Protein AF-A0A444GLZ5-F1 (afdb_monomer_lite)

Radius of gyration: 19.93 Å; chains: 1; bounding box: 68×39×49 Å

Foldseek 3Di:
DVVVVVVVVVVVPPPPPDLVVLLVVCVVCVVVLLLVLVQLLLLLVVLVVLVVPPDPVCQVVVLQCVLVCCVVPVQVPRPRPVDRPCVLLPPDVVVDDNSHSVSSLVSSQVSSLVVQLVSCVRRNQCALVSSVVPDPPCSSNVSCSPSQADALPCLVVCLVSLVVSVVSVVDPPLRNVLVVLVSPDHGGQDPVNQVVSCVSVVHRPPPPPDD

Sequence (211 aa):
MKRLLFFMFLLLSIPAFSQPEKDALLAKDSESVLERLKFMHYLDEVGMEYWKMENNEIRETSDETFPYYFSSKIIKNNPASSIDIKEYLGFNFKEFVPITWKDFLYAAYNKNMLSLIELTDKYGYLSADRLKKYTADDKIMDGNVIFAVRTNKYDKQLKKMLKHECKLGNISLKEYESFNFFLQRKNALTKQDIAELEKNTGKKAIFVHKQ

Secondary structure (DSSP, 8-state):
-HHHHHHHHHHHT-----HHHHHHHHHHHHHHHHHHHHHHHHHHHHHHHHHH---HHHHHHHHHHHHHHIIIIIITT-S-TTS-HHHHHT--TTT----SHHHHHHHHHHHHHHHHHHHHHHH----HHHHTTT---HHHHT-----SS--GGGHHHHHHHHHHHHHHTSS-HHHHHHHHHHHH--SSPPHHHHHHHHHHHS---------

Structure (mmCIF, N/CA/C/O backbone):
data_AF-A0A444GLZ5-F1
#
_entry.id   AF-A0A444GLZ5-F1
#
loop_
_atom_site.group_PDB
_atom_site.id
_atom_site.type_symbol
_atom_site.label_atom_id
_atom_site.label_alt_id
_atom_site.label_comp_id
_atom_site.label_asym_id
_atom_site.label_entity_id
_atom_site.label_seq_id
_atom_site.pdbx_PDB_ins_code
_atom_site.Cartn_x
_atom_site.Cartn_y
_atom_site.Cartn_z
_atom_site.occupancy
_atom_site.B_iso_or_equiv
_atom_site.auth_seq_id
_atom_site.auth_comp_id
_atom_site.auth_asym_id
_atom_site.auth_atom_id
_atom_site.pdbx_PDB_model_num
ATOM 1 N N . MET A 1 1 ? -45.718 -5.320 24.623 1.00 56.59 1 MET A N 1
ATOM 2 C CA . MET A 1 1 ? -44.434 -5.864 25.134 1.00 56.59 1 MET A CA 1
ATOM 3 C C . MET A 1 1 ? -43.786 -6.899 24.212 1.00 56.59 1 MET A C 1
ATOM 5 O O . MET A 1 1 ? -42.629 -6.706 23.873 1.00 56.59 1 MET A O 1
ATOM 9 N N . LYS A 1 2 ? -44.496 -7.931 23.718 1.00 59.19 2 LYS A N 1
ATOM 10 C CA . LYS A 1 2 ? -43.914 -8.968 22.826 1.00 59.19 2 LYS A CA 1
ATOM 11 C C . LYS A 1 2 ? -43.241 -8.426 21.547 1.00 59.19 2 LYS A C 1
ATOM 13 O O . LYS A 1 2 ? -42.186 -8.910 21.163 1.00 59.19 2 LYS A O 1
ATOM 18 N N . ARG A 1 3 ? -43.802 -7.377 20.928 1.00 68.56 3 ARG A N 1
ATOM 19 C CA . ARG A 1 3 ? -43.212 -6.724 19.739 1.00 68.56 3 ARG A CA 1
ATOM 20 C C . ARG A 1 3 ? -41.931 -5.931 20.044 1.00 68.56 3 ARG A C 1
ATOM 22 O O . ARG A 1 3 ? -41.079 -5.827 19.177 1.00 68.56 3 ARG A O 1
ATOM 29 N N . LEU A 1 4 ? -41.777 -5.420 21.269 1.00 76.75 4 LEU A N 1
ATOM 30 C CA . LEU A 1 4 ? -40.589 -4.665 21.688 1.00 76.75 4 LEU A CA 1
ATOM 31 C C . LEU A 1 4 ? -39.389 -5.604 21.904 1.00 76.75 4 LEU A C 1
ATOM 33 O O . LEU A 1 4 ? -38.290 -5.322 21.447 1.00 76.75 4 LEU A O 1
ATOM 37 N N . LEU A 1 5 ? -39.639 -6.764 22.523 1.00 75.94 5 LEU A N 1
ATOM 38 C CA . LEU A 1 5 ? -38.661 -7.847 22.688 1.00 75.94 5 LEU A CA 1
ATOM 39 C C . LEU A 1 5 ? -38.151 -8.374 21.342 1.00 75.94 5 LEU A C 1
ATOM 41 O O . LEU A 1 5 ? -36.964 -8.643 21.204 1.00 75.94 5 LEU A O 1
ATOM 45 N N . PHE A 1 6 ? -39.028 -8.463 20.341 1.00 77.31 6 PHE A N 1
ATOM 46 C CA . PHE A 1 6 ? -38.653 -8.881 18.991 1.00 77.31 6 PHE A CA 1
ATOM 47 C C . PHE A 1 6 ? -37.706 -7.878 18.308 1.00 77.31 6 PHE A C 1
ATOM 49 O O . PHE A 1 6 ? -36.706 -8.288 17.728 1.00 77.31 6 PHE A O 1
ATOM 56 N N . PHE A 1 7 ? -37.957 -6.568 18.445 1.00 74.19 7 PHE A N 1
ATOM 57 C CA . PHE A 1 7 ? -37.031 -5.528 17.971 1.00 74.19 7 PHE A CA 1
ATOM 58 C C . PHE A 1 7 ? -35.689 -5.549 18.719 1.00 74.19 7 PHE A C 1
ATOM 60 O O . PHE A 1 7 ? -34.646 -5.340 18.105 1.00 74.19 7 PHE A O 1
ATOM 67 N N . MET A 1 8 ? -35.699 -5.849 20.021 1.00 71.31 8 MET A N 1
ATOM 68 C CA . MET A 1 8 ? -34.482 -5.960 20.831 1.00 71.31 8 MET A CA 1
ATOM 69 C C . MET A 1 8 ? -33.625 -7.173 20.427 1.00 71.31 8 MET A C 1
ATOM 71 O O . MET A 1 8 ? -32.410 -7.051 20.321 1.00 71.31 8 MET A O 1
ATOM 75 N N . PHE A 1 9 ? -34.250 -8.317 20.126 1.00 72.88 9 PHE A N 1
ATOM 76 C CA . PHE A 1 9 ? -33.558 -9.503 19.603 1.00 72.88 9 PHE A CA 1
ATOM 77 C C . PHE A 1 9 ? -33.001 -9.287 18.188 1.00 72.88 9 PHE A C 1
ATOM 79 O O . PHE A 1 9 ? -31.895 -9.733 17.900 1.00 72.88 9 PHE A O 1
ATOM 86 N N . LEU A 1 10 ? -33.717 -8.548 17.333 1.00 67.06 10 LEU A N 1
ATOM 87 C CA . LEU A 1 10 ? -33.245 -8.173 15.993 1.00 67.06 10 LEU A CA 1
ATOM 88 C C . LEU A 1 10 ? -32.015 -7.253 16.032 1.00 67.06 10 LEU A C 1
ATOM 90 O O . LEU A 1 10 ? -31.104 -7.416 15.220 1.00 67.06 10 LEU A O 1
ATOM 94 N N . LEU A 1 11 ? -31.956 -6.330 16.997 1.00 62.56 11 LEU A N 1
ATOM 95 C CA . LEU A 1 11 ? -30.800 -5.449 17.208 1.00 62.56 11 LEU A CA 1
ATOM 96 C C . LEU A 1 11 ? -29.558 -6.200 17.719 1.00 62.56 11 LEU A C 1
ATOM 98 O O . LEU A 1 11 ? -28.444 -5.788 17.412 1.00 62.56 11 LEU A O 1
ATOM 102 N N . LEU A 1 12 ? -29.736 -7.311 18.445 1.00 59.06 12 LEU A N 1
ATOM 103 C CA . LEU A 1 12 ? -28.641 -8.165 18.932 1.00 59.06 12 LEU A CA 1
ATOM 104 C C . LEU A 1 12 ? -28.092 -9.126 17.864 1.00 59.06 12 LEU A C 1
ATOM 106 O O . LEU A 1 12 ? -26.996 -9.652 18.023 1.00 59.06 12 LEU A O 1
ATOM 110 N N . SER A 1 13 ? -28.839 -9.358 16.781 1.00 54.00 13 SER A N 1
ATOM 111 C CA . SER A 1 13 ? -28.468 -10.291 15.707 1.00 54.00 13 SER A CA 1
ATOM 112 C C . SER A 1 13 ? -27.748 -9.653 14.517 1.00 54.00 13 SER A C 1
ATOM 114 O O . SER A 1 13 ? -27.529 -10.325 13.512 1.00 54.00 13 SER A O 1
ATOM 116 N N . ILE A 1 14 ? -27.387 -8.368 14.586 1.00 60.41 14 ILE A N 1
ATOM 117 C CA . ILE A 1 14 ? -26.563 -7.760 13.538 1.00 60.41 14 ILE A CA 1
ATOM 118 C C . ILE A 1 14 ? -25.150 -8.334 13.700 1.00 60.41 14 ILE A C 1
ATOM 120 O O . ILE A 1 14 ? -24.541 -8.092 14.743 1.00 60.41 14 ILE A O 1
ATOM 124 N N . PRO A 1 15 ? -24.596 -9.056 12.705 1.00 52.16 15 PRO A N 1
ATOM 125 C CA . PRO A 1 15 ? -23.204 -9.469 12.728 1.00 52.16 15 PRO A CA 1
ATOM 126 C C . PRO A 1 15 ? -22.351 -8.229 12.449 1.00 52.16 15 PRO A C 1
ATOM 128 O O . PRO A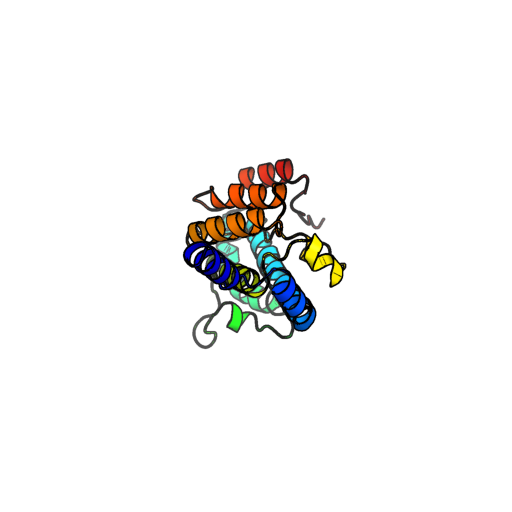 1 15 ? -21.835 -8.017 11.353 1.00 52.16 15 PRO A O 1
ATOM 131 N N . ALA A 1 16 ? -22.251 -7.351 13.440 1.00 53.91 16 ALA A N 1
ATOM 132 C CA . ALA A 1 16 ? -21.129 -6.454 13.537 1.00 53.91 16 ALA A CA 1
ATOM 133 C C . ALA A 1 16 ? -19.959 -7.354 13.919 1.00 53.91 16 ALA A C 1
ATOM 135 O O . ALA A 1 16 ? -19.823 -7.702 15.088 1.00 53.91 16 ALA A O 1
ATOM 136 N N . PHE A 1 17 ? -19.139 -7.751 12.940 1.00 57.41 17 PHE A N 1
ATOM 137 C CA . PHE A 1 17 ? -17.745 -8.060 13.246 1.00 57.41 17 PHE A CA 1
ATOM 138 C C . PHE A 1 17 ? -17.210 -6.815 13.929 1.00 57.41 17 PHE A C 1
ATOM 140 O O . PHE A 1 17 ? -16.948 -5.791 13.290 1.00 57.41 17 PHE A O 1
ATOM 147 N N . SER A 1 18 ? -17.232 -6.857 15.253 1.00 77.38 18 SER A N 1
ATOM 148 C CA . SER A 1 18 ? -16.920 -5.694 16.047 1.00 77.38 18 SER A CA 1
ATOM 149 C C . SER A 1 18 ? -15.435 -5.415 15.842 1.00 77.38 18 SER A C 1
ATOM 151 O O . SER A 1 18 ? -14.633 -6.338 15.680 1.00 77.38 18 SER A O 1
ATOM 153 N N . GLN A 1 19 ? -15.055 -4.140 15.817 1.00 84.62 19 GLN A N 1
ATOM 154 C CA . GLN A 1 19 ? -13.652 -3.752 15.686 1.00 84.62 19 GLN A CA 1
ATOM 155 C C . GLN A 1 19 ? -12.703 -4.537 16.629 1.00 84.62 19 GLN A C 1
ATOM 157 O O . GLN A 1 19 ? -11.629 -4.922 16.170 1.00 84.62 19 GLN A O 1
ATOM 162 N N . PRO A 1 20 ? -13.097 -4.890 17.874 1.00 88.56 20 PRO A N 1
ATOM 163 C CA . PRO A 1 20 ? -12.318 -5.784 18.735 1.00 88.56 20 PRO A CA 1
ATOM 164 C C . PRO A 1 20 ? -11.926 -7.139 18.124 1.00 88.56 20 PRO A C 1
ATOM 166 O O . PRO A 1 20 ? -10.802 -7.591 18.324 1.00 88.56 20 PRO A O 1
ATOM 169 N N . GLU A 1 21 ? -12.809 -7.796 17.370 1.00 89.94 21 GLU A N 1
ATOM 170 C CA . GLU A 1 21 ? -12.502 -9.088 16.734 1.00 89.94 21 GLU A CA 1
ATOM 171 C C . GLU A 1 21 ? -11.473 -8.920 15.615 1.00 89.94 21 GLU A C 1
AT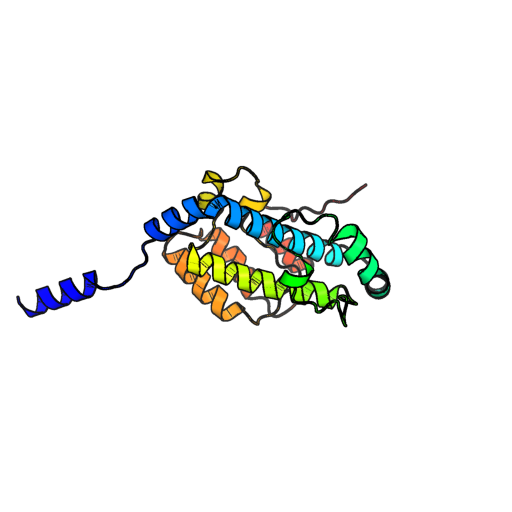OM 173 O O . GLU A 1 21 ? -10.525 -9.700 15.504 1.00 89.94 21 GLU A O 1
ATOM 178 N N . LYS A 1 22 ? -11.625 -7.855 14.819 1.00 92.31 22 LYS A N 1
ATOM 179 C CA . LYS A 1 22 ? -10.666 -7.482 13.775 1.00 92.31 22 LYS A CA 1
ATOM 180 C C . LYS A 1 22 ? -9.302 -7.116 14.362 1.00 92.31 22 LYS A C 1
ATOM 182 O O . LYS A 1 22 ? -8.279 -7.481 13.790 1.00 92.31 22 LYS A O 1
ATOM 187 N N . ASP A 1 23 ? -9.277 -6.437 15.507 1.00 91.62 23 ASP A N 1
ATOM 188 C CA . ASP A 1 23 ? -8.048 -6.103 16.230 1.00 91.62 23 ASP A CA 1
ATOM 189 C C . ASP A 1 23 ? -7.360 -7.349 16.806 1.00 91.62 23 ASP A C 1
ATOM 191 O O . ASP A 1 23 ? -6.139 -7.473 16.716 1.00 91.62 23 ASP A O 1
ATOM 195 N N . ALA A 1 24 ? -8.123 -8.300 17.355 1.00 92.88 24 ALA A N 1
ATOM 196 C CA . ALA A 1 24 ? -7.579 -9.574 17.825 1.00 92.88 24 ALA A CA 1
ATOM 197 C C . ALA A 1 24 ? -6.981 -10.391 16.667 1.00 92.88 24 ALA A C 1
ATOM 199 O O . ALA A 1 24 ? -5.888 -10.949 16.791 1.00 92.88 24 ALA A O 1
ATOM 200 N N . LEU A 1 25 ? -7.668 -10.415 15.521 1.00 95.19 25 LEU A N 1
ATOM 201 C CA . LEU A 1 25 ? -7.173 -11.056 14.306 1.00 95.19 25 LEU A CA 1
ATOM 202 C C . LEU A 1 25 ? -5.909 -10.363 13.772 1.00 95.19 25 LEU A C 1
ATOM 204 O O . LEU A 1 25 ? -4.951 -11.043 13.417 1.00 95.19 25 LEU A O 1
ATOM 208 N N . LEU A 1 26 ? -5.872 -9.026 13.773 1.00 94.56 26 LEU A N 1
ATOM 209 C CA . LEU A 1 26 ? -4.686 -8.253 13.394 1.00 94.56 26 LEU A CA 1
ATOM 210 C C . LEU A 1 26 ? -3.500 -8.550 14.316 1.00 94.56 26 LEU A C 1
ATOM 212 O O . LEU A 1 26 ? -2.389 -8.697 13.826 1.00 94.56 26 LEU A O 1
ATOM 216 N N . ALA A 1 27 ? -3.715 -8.669 15.628 1.00 95.44 27 ALA A N 1
ATOM 217 C CA . ALA A 1 27 ? -2.642 -9.000 16.563 1.00 95.44 27 ALA A CA 1
ATOM 218 C C . ALA A 1 27 ? -2.003 -10.358 16.236 1.00 95.44 27 ALA A C 1
ATOM 220 O O . ALA A 1 27 ? -0.777 -10.473 16.224 1.00 95.44 27 ALA A O 1
ATOM 221 N N . LYS A 1 28 ? -2.835 -11.357 15.916 1.00 96.75 28 LYS A N 1
ATOM 222 C CA . LYS A 1 28 ? -2.389 -12.697 15.525 1.00 96.75 28 LYS A CA 1
ATOM 223 C C . LYS A 1 28 ? -1.623 -12.698 14.200 1.00 96.75 28 LYS A C 1
ATOM 225 O O . LYS A 1 28 ? -0.590 -13.349 14.104 1.00 96.75 28 LYS A O 1
ATOM 230 N N . ASP A 1 29 ? -2.122 -11.972 13.203 1.00 96.62 29 ASP A N 1
ATOM 231 C CA . ASP A 1 29 ? -1.583 -11.987 11.838 1.00 96.62 29 ASP A CA 1
ATOM 232 C C . ASP A 1 29 ? -0.560 -10.846 11.592 1.00 96.62 29 ASP A C 1
ATOM 234 O O . ASP A 1 29 ? -0.130 -10.634 10.455 1.00 96.62 29 ASP A O 1
ATOM 238 N N . SER A 1 30 ? -0.171 -10.103 12.637 1.00 94.31 30 SER A N 1
ATOM 239 C CA . SER A 1 30 ? 0.535 -8.811 12.549 1.00 94.31 30 SER A CA 1
ATOM 240 C C . SER A 1 30 ? 1.824 -8.856 11.730 1.00 94.31 30 SER A C 1
ATOM 242 O O . SER A 1 30 ? 2.019 -7.992 10.881 1.00 94.31 30 SER A O 1
ATOM 244 N N . GLU A 1 31 ? 2.663 -9.876 11.911 1.00 93.75 31 GLU A N 1
ATOM 245 C CA . GLU A 1 31 ? 3.911 -10.043 11.154 1.00 93.75 31 GLU A CA 1
ATOM 246 C C . GLU A 1 31 ? 3.655 -10.111 9.639 1.00 93.75 31 GLU A C 1
ATOM 248 O O . GLU A 1 31 ? 4.221 -9.331 8.872 1.00 93.75 31 GLU A O 1
ATOM 253 N N . SER A 1 32 ? 2.714 -10.960 9.215 1.00 94.12 32 SER A N 1
ATOM 254 C CA . SER A 1 32 ? 2.344 -11.106 7.801 1.00 94.12 32 SER A CA 1
ATOM 255 C C . SER A 1 32 ? 1.700 -9.841 7.220 1.00 94.12 32 SER A C 1
ATOM 257 O O . SER A 1 32 ? 1.915 -9.496 6.057 1.00 94.12 32 SER A O 1
ATOM 259 N N . VAL A 1 33 ? 0.924 -9.114 8.032 1.00 93.75 33 VAL A N 1
ATOM 260 C CA . VAL A 1 33 ? 0.305 -7.845 7.628 1.00 93.75 33 VAL A CA 1
ATOM 261 C C . VAL A 1 33 ? 1.371 -6.771 7.434 1.00 93.75 33 VAL A C 1
ATOM 263 O O . VAL A 1 33 ? 1.345 -6.073 6.422 1.00 93.75 33 VAL A O 1
ATOM 266 N N . LEU A 1 34 ? 2.323 -6.654 8.362 1.00 91.75 34 LEU A N 1
ATOM 267 C CA . LEU A 1 34 ? 3.423 -5.695 8.269 1.00 91.75 34 LEU A CA 1
ATOM 268 C C . LEU A 1 34 ? 4.328 -5.986 7.072 1.00 91.75 34 LEU A C 1
ATOM 270 O O . LEU A 1 34 ? 4.693 -5.056 6.354 1.00 91.75 34 LEU A O 1
ATOM 274 N N . GLU A 1 35 ? 4.644 -7.256 6.814 1.00 92.38 35 GLU A N 1
ATOM 275 C CA . GLU A 1 35 ? 5.415 -7.648 5.634 1.00 92.38 35 GLU A CA 1
ATOM 276 C C . GLU A 1 35 ? 4.687 -7.254 4.339 1.00 92.38 35 GLU A C 1
ATOM 278 O O . GLU A 1 35 ? 5.281 -6.629 3.456 1.00 92.38 35 GLU A O 1
ATOM 283 N N . ARG A 1 36 ? 3.374 -7.515 4.254 1.00 92.19 36 ARG A N 1
ATOM 284 C CA . ARG A 1 36 ? 2.552 -7.123 3.099 1.00 92.19 36 ARG A CA 1
ATOM 285 C C . ARG A 1 36 ? 2.478 -5.605 2.921 1.00 92.19 36 ARG A C 1
ATOM 287 O O . ARG A 1 36 ? 2.593 -5.129 1.795 1.00 92.19 36 ARG A O 1
ATOM 294 N N . LEU A 1 37 ? 2.322 -4.834 4.000 1.00 89.44 37 LEU A N 1
ATOM 295 C CA . LEU A 1 37 ? 2.324 -3.368 3.934 1.00 89.44 37 LEU A CA 1
ATOM 296 C C . LEU A 1 37 ? 3.677 -2.830 3.463 1.00 89.44 37 LEU A C 1
ATOM 298 O O . LEU A 1 37 ? 3.727 -2.007 2.550 1.00 89.44 37 LEU A O 1
ATOM 302 N N . LYS A 1 38 ? 4.778 -3.331 4.030 1.00 89.25 38 LYS A N 1
ATOM 303 C CA . LYS A 1 38 ? 6.141 -2.959 3.633 1.00 89.25 38 LYS A CA 1
ATOM 304 C C . LYS A 1 38 ? 6.382 -3.226 2.149 1.00 89.25 38 LYS A C 1
ATOM 306 O O . LYS A 1 38 ? 6.960 -2.398 1.448 1.00 89.25 38 LYS A O 1
ATOM 311 N N . PHE A 1 39 ? 5.899 -4.364 1.667 1.00 91.38 39 PHE A N 1
ATOM 312 C CA . PHE A 1 39 ? 5.964 -4.733 0.264 1.00 91.38 39 PHE A CA 1
ATOM 313 C C . PHE A 1 39 ? 5.161 -3.789 -0.643 1.00 91.38 39 PHE A C 1
ATOM 315 O O . PHE A 1 39 ? 5.667 -3.330 -1.667 1.00 91.38 39 PHE A O 1
ATOM 322 N N . MET A 1 40 ? 3.932 -3.444 -0.250 1.00 89.31 40 MET A N 1
ATOM 323 C CA . MET A 1 40 ? 3.109 -2.476 -0.982 1.00 89.31 40 MET A CA 1
ATOM 324 C C . MET A 1 40 ? 3.789 -1.103 -1.057 1.00 89.31 40 MET A C 1
ATOM 326 O O . MET A 1 40 ? 3.890 -0.538 -2.145 1.00 89.31 40 MET A O 1
ATOM 330 N N . HIS A 1 41 ? 4.312 -0.603 0.069 1.00 85.50 41 HIS A N 1
ATOM 331 C CA . HIS A 1 41 ? 5.056 0.659 0.125 1.00 85.50 41 HIS A CA 1
ATOM 332 C C . HIS A 1 41 ? 6.288 0.648 -0.777 1.00 85.50 41 HIS A C 1
ATOM 334 O O . HIS A 1 41 ? 6.552 1.631 -1.460 1.00 85.50 41 HIS A O 1
ATOM 340 N N . TYR A 1 42 ? 7.015 -0.465 -0.822 1.00 88.06 42 TYR A N 1
ATOM 341 C CA . TYR A 1 42 ? 8.174 -0.613 -1.692 1.00 88.06 42 TYR A CA 1
ATOM 342 C C . TYR A 1 42 ? 7.830 -0.469 -3.177 1.00 88.06 42 TYR A C 1
ATOM 344 O O . TYR A 1 42 ? 8.496 0.279 -3.893 1.00 88.06 42 TYR A O 1
ATOM 352 N N . LEU A 1 43 ? 6.772 -1.136 -3.645 1.00 88.00 43 LEU A N 1
ATOM 353 C CA . LEU A 1 43 ? 6.340 -1.017 -5.041 1.00 88.00 43 LEU A CA 1
ATOM 354 C C . LEU A 1 43 ? 5.896 0.411 -5.388 1.00 88.00 43 LEU A C 1
ATOM 356 O O . LEU A 1 43 ? 6.166 0.889 -6.490 1.00 88.00 43 LEU A O 1
ATOM 360 N N . ASP A 1 44 ? 5.261 1.101 -4.442 1.00 82.19 44 ASP A N 1
ATOM 361 C CA . ASP A 1 44 ? 4.874 2.503 -4.591 1.00 82.19 44 ASP A CA 1
ATOM 362 C C . ASP A 1 44 ? 6.095 3.439 -4.619 1.00 82.19 44 ASP A C 1
ATOM 364 O O . ASP A 1 44 ? 6.159 4.328 -5.469 1.00 82.19 44 ASP A O 1
ATOM 368 N N . GLU A 1 45 ? 7.101 3.221 -3.760 1.00 80.88 45 GLU A N 1
ATOM 369 C CA . GLU A 1 45 ? 8.366 3.972 -3.770 1.00 80.88 45 GLU A CA 1
ATOM 370 C C . GLU A 1 45 ? 9.084 3.829 -5.119 1.00 80.88 45 GLU A C 1
ATOM 372 O O . GLU A 1 45 ? 9.477 4.837 -5.711 1.00 80.88 45 GLU A O 1
ATOM 377 N N . VAL A 1 46 ? 9.184 2.604 -5.645 1.00 84.50 46 VAL A N 1
ATOM 378 C CA . VAL A 1 46 ? 9.722 2.339 -6.990 1.00 84.50 46 VAL A CA 1
ATOM 379 C C . VAL A 1 46 ? 8.885 3.052 -8.051 1.00 84.50 46 VAL A C 1
ATOM 381 O O . VAL A 1 46 ? 9.423 3.661 -8.974 1.00 84.50 46 VAL A O 1
ATOM 384 N N . GLY A 1 47 ? 7.558 3.036 -7.918 1.00 79.38 47 GLY A N 1
ATOM 385 C CA . GLY A 1 47 ? 6.686 3.732 -8.853 1.00 79.38 47 GLY A CA 1
ATOM 386 C C . GLY A 1 47 ? 6.879 5.252 -8.852 1.00 79.38 47 GLY A C 1
ATOM 387 O O . GLY A 1 47 ? 6.819 5.895 -9.902 1.00 79.38 47 GLY A O 1
ATOM 388 N N . MET A 1 48 ? 7.182 5.836 -7.692 1.00 75.50 48 MET A N 1
ATOM 389 C CA . MET A 1 48 ? 7.531 7.251 -7.565 1.00 75.50 48 MET A CA 1
ATOM 390 C C . MET A 1 48 ? 8.867 7.596 -8.239 1.00 75.50 48 MET A C 1
ATOM 392 O O . MET A 1 48 ? 9.034 8.735 -8.674 1.00 75.50 48 MET A O 1
ATOM 396 N N . GLU A 1 49 ? 9.813 6.659 -8.368 1.00 77.44 49 GLU A N 1
ATOM 397 C CA . GLU A 1 49 ? 11.082 6.896 -9.079 1.00 77.44 49 GLU A CA 1
ATOM 398 C C . GLU A 1 49 ? 10.862 7.215 -10.560 1.00 77.44 49 GLU A C 1
ATOM 400 O O . GLU A 1 49 ? 11.478 8.145 -11.081 1.00 77.44 49 GLU A O 1
ATOM 405 N N . TYR A 1 50 ? 9.920 6.536 -11.217 1.00 73.56 50 TYR A N 1
ATOM 406 C CA . TYR A 1 50 ? 9.543 6.848 -12.598 1.00 73.56 50 TYR A CA 1
ATOM 407 C C . TYR A 1 50 ? 9.060 8.296 -12.753 1.00 73.56 50 TYR A C 1
ATOM 409 O O . TYR A 1 50 ? 9.452 9.012 -13.675 1.00 73.56 50 TYR A O 1
ATOM 417 N N . TRP A 1 51 ? 8.253 8.779 -11.805 1.00 67.69 51 TRP A N 1
ATOM 418 C CA . TRP A 1 51 ? 7.765 10.159 -11.818 1.00 67.69 51 TRP A CA 1
ATOM 419 C C . TRP A 1 51 ? 8.851 11.201 -11.545 1.00 67.69 51 TRP A C 1
ATOM 421 O O . TRP A 1 51 ? 8.690 12.355 -11.955 1.00 67.69 51 TRP A O 1
ATOM 431 N N . LYS A 1 52 ? 9.952 10.807 -10.896 1.00 66.62 52 LYS A N 1
ATOM 432 C CA . LYS A 1 52 ? 11.121 11.667 -10.665 1.00 66.62 52 LYS A CA 1
ATOM 433 C C . LYS A 1 52 ? 11.988 11.841 -11.911 1.00 66.62 52 LYS A C 1
ATOM 435 O O . LYS A 1 52 ? 12.750 12.798 -11.954 1.00 66.62 52 LYS A O 1
ATOM 440 N N . MET A 1 53 ? 11.873 10.984 -12.928 1.00 70.44 53 MET A N 1
ATOM 441 C CA . MET A 1 53 ? 12.597 11.175 -14.189 1.00 70.44 53 MET A CA 1
ATOM 442 C C . MET A 1 53 ? 12.080 12.459 -14.860 1.00 70.44 53 MET A C 1
ATOM 444 O O . MET A 1 53 ? 10.919 12.520 -15.266 1.00 70.44 53 MET A O 1
ATOM 448 N N . GLU A 1 54 ? 12.895 13.518 -14.890 1.00 55.47 54 GLU A N 1
ATOM 449 C CA . GLU A 1 54 ? 12.463 14.884 -15.237 1.00 55.47 54 GLU A CA 1
ATOM 450 C C . GLU A 1 54 ? 12.190 15.105 -16.733 1.00 55.47 54 GLU A C 1
ATOM 452 O O . GLU A 1 54 ? 11.444 16.025 -17.068 1.00 55.47 54 GLU A O 1
ATOM 457 N N . ASN A 1 55 ? 12.735 14.261 -17.616 1.00 62.12 55 ASN A N 1
ATOM 458 C CA . ASN A 1 55 ? 12.623 14.405 -19.069 1.00 62.12 55 ASN A CA 1
ATOM 459 C C . ASN A 1 55 ? 11.821 13.246 -19.694 1.00 62.12 55 ASN A C 1
ATOM 461 O O . ASN A 1 55 ? 12.083 12.078 -19.402 1.00 62.12 55 ASN A O 1
ATOM 465 N N . ASN A 1 56 ? 10.870 13.570 -20.576 1.00 59.03 56 ASN A N 1
ATOM 466 C CA . ASN A 1 56 ? 10.075 12.591 -21.320 1.00 59.03 56 ASN A CA 1
ATOM 467 C C . ASN A 1 56 ? 10.943 11.719 -22.241 1.00 59.03 56 ASN A C 1
ATOM 469 O O . ASN A 1 56 ? 10.703 10.523 -22.298 1.00 59.03 56 ASN A O 1
ATOM 473 N N . GLU A 1 57 ? 12.004 12.257 -22.853 1.00 57.47 57 GLU A N 1
ATOM 474 C CA . GLU A 1 57 ? 12.942 11.454 -23.665 1.00 57.47 57 GLU A CA 1
ATOM 475 C C . GLU A 1 57 ? 13.700 10.418 -22.816 1.00 57.47 57 GLU A C 1
ATOM 477 O O . GLU A 1 57 ? 13.945 9.290 -23.245 1.00 57.47 57 GLU A O 1
ATOM 482 N N . ILE A 1 58 ? 14.028 10.769 -21.566 1.00 62.88 58 ILE A N 1
ATOM 483 C CA . ILE A 1 58 ? 14.658 9.842 -20.612 1.00 62.88 58 ILE A CA 1
ATOM 484 C C . ILE A 1 58 ? 13.655 8.770 -20.169 1.00 62.88 58 ILE A C 1
ATOM 486 O O . ILE A 1 58 ? 14.048 7.638 -19.919 1.00 62.88 58 ILE A O 1
ATOM 490 N N . ARG A 1 59 ? 12.359 9.096 -20.086 1.00 66.88 59 ARG A N 1
ATOM 491 C CA . ARG A 1 59 ? 11.306 8.110 -19.793 1.00 66.88 59 ARG A CA 1
ATOM 492 C C . ARG A 1 59 ? 11.045 7.168 -20.965 1.00 66.88 59 ARG A C 1
ATOM 494 O O . ARG A 1 59 ? 10.869 5.980 -20.749 1.00 66.88 59 ARG A O 1
ATOM 501 N N . GLU A 1 60 ? 11.044 7.681 -22.189 1.00 64.94 60 GLU A N 1
ATOM 502 C CA . GLU A 1 60 ? 10.840 6.864 -23.391 1.00 64.94 60 GLU A CA 1
ATOM 503 C C . GLU A 1 60 ? 12.001 5.882 -23.602 1.00 64.94 60 GLU A C 1
ATOM 505 O O . GLU A 1 60 ? 11.777 4.708 -23.876 1.00 64.94 60 GLU A O 1
ATOM 510 N N . THR A 1 61 ? 13.240 6.321 -23.367 1.00 69.12 61 THR A N 1
ATOM 511 C CA . THR A 1 61 ? 14.425 5.441 -23.406 1.00 69.12 61 THR A CA 1
ATOM 512 C C . THR A 1 61 ? 14.566 4.548 -22.165 1.00 69.12 61 THR A C 1
ATOM 514 O O . THR A 1 61 ? 15.244 3.518 -22.213 1.00 69.12 61 THR A O 1
ATOM 517 N N . SER A 1 62 ? 13.922 4.883 -21.038 1.00 74.75 62 SER A N 1
ATOM 518 C CA . SER A 1 62 ? 13.980 4.048 -19.831 1.00 74.75 62 SER A CA 1
ATOM 519 C C . SER A 1 62 ? 13.117 2.795 -19.926 1.00 74.75 62 SER A C 1
ATOM 521 O O . SER A 1 62 ? 13.439 1.814 -19.256 1.00 74.75 62 SER A O 1
ATOM 523 N N . ASP A 1 63 ? 12.094 2.780 -20.784 1.00 79.00 63 ASP A N 1
ATOM 524 C CA . ASP A 1 63 ? 11.317 1.573 -21.073 1.00 79.00 63 ASP A CA 1
ATOM 525 C C . ASP A 1 63 ? 12.198 0.477 -21.701 1.00 79.00 63 ASP A C 1
ATOM 527 O O . ASP A 1 63 ? 12.137 -0.674 -21.276 1.00 79.00 63 ASP A O 1
ATOM 531 N N . GLU A 1 64 ? 13.121 0.824 -22.605 1.00 77.81 64 GLU A N 1
ATOM 532 C CA . GLU A 1 64 ? 14.034 -0.151 -23.234 1.00 77.81 64 GLU A CA 1
ATOM 533 C C . GLU A 1 64 ? 14.934 -0.869 -22.216 1.00 77.81 64 GLU A C 1
ATOM 535 O O . GLU A 1 64 ? 15.256 -2.051 -22.357 1.00 77.81 64 GLU A O 1
ATOM 540 N N . THR A 1 65 ? 15.330 -0.162 -21.156 1.00 82.94 65 THR A N 1
ATOM 541 C CA . THR A 1 65 ? 16.194 -0.699 -20.092 1.00 82.94 65 THR A CA 1
ATOM 542 C C . THR A 1 65 ? 15.409 -1.220 -18.887 1.00 82.94 65 THR A C 1
ATOM 544 O O . THR A 1 65 ? 15.997 -1.811 -17.970 1.00 82.94 65 THR A O 1
ATOM 547 N N . PHE A 1 66 ? 14.081 -1.070 -18.885 1.00 86.12 66 PHE A N 1
ATOM 548 C CA . PHE A 1 66 ? 13.235 -1.424 -17.754 1.00 86.12 66 PHE A CA 1
ATOM 549 C C . PHE A 1 66 ? 13.288 -2.913 -17.383 1.00 86.12 66 PHE A C 1
ATOM 551 O O . PHE A 1 66 ? 13.416 -3.199 -16.192 1.00 86.12 66 PHE A O 1
ATOM 558 N N . PRO A 1 67 ? 13.300 -3.884 -18.319 1.00 86.19 67 PRO A N 1
ATOM 559 C CA . PRO A 1 67 ? 13.445 -5.300 -17.961 1.00 86.19 67 PRO A CA 1
ATOM 560 C C . PRO A 1 67 ? 14.710 -5.595 -17.134 1.00 86.19 67 PRO A C 1
ATOM 562 O O . PRO A 1 67 ? 14.689 -6.377 -16.171 1.00 86.19 67 PRO A O 1
ATOM 565 N N . TYR A 1 68 ? 15.823 -4.933 -17.469 1.00 85.19 68 TYR A N 1
ATOM 566 C CA . TYR A 1 68 ? 17.066 -5.037 -16.707 1.00 85.19 68 TYR A CA 1
ATOM 567 C C . TYR A 1 68 ? 16.954 -4.326 -15.355 1.00 85.19 68 TYR A C 1
ATOM 569 O O . TYR A 1 68 ? 17.380 -4.873 -14.337 1.00 85.19 68 TYR A O 1
ATOM 577 N N . TYR A 1 69 ? 16.345 -3.139 -15.305 1.00 87.06 69 TYR A N 1
ATOM 578 C CA . TYR A 1 69 ? 16.083 -2.434 -14.047 1.00 87.06 69 TYR A CA 1
ATOM 579 C C . TYR A 1 69 ? 15.218 -3.273 -13.096 1.00 87.06 69 TYR A C 1
ATOM 581 O O . TYR A 1 69 ? 15.562 -3.474 -11.930 1.00 87.06 69 TYR A O 1
ATOM 589 N N . PHE A 1 70 ? 14.137 -3.851 -13.613 1.00 87.75 70 PHE A N 1
ATOM 590 C CA . PHE A 1 70 ? 13.218 -4.697 -12.870 1.00 87.75 70 PHE A CA 1
ATOM 591 C C . PHE A 1 70 ? 13.930 -5.907 -12.261 1.00 87.75 70 PHE A C 1
ATOM 593 O O . PHE A 1 70 ? 13.817 -6.159 -11.063 1.00 87.75 70 PHE A O 1
ATOM 600 N N . SER A 1 71 ? 14.731 -6.624 -13.048 1.00 86.12 71 SER A N 1
ATOM 601 C CA . SER A 1 71 ? 15.463 -7.793 -12.548 1.00 86.12 71 SER A CA 1
ATOM 602 C C . SER A 1 71 ? 16.611 -7.438 -11.597 1.00 86.12 71 SER A C 1
ATOM 604 O O . SER A 1 71 ? 16.753 -8.061 -10.544 1.00 86.12 71 SER A O 1
ATOM 606 N N . SER A 1 72 ? 17.419 -6.430 -11.931 1.00 86.56 72 SER A N 1
ATOM 607 C CA . SER A 1 72 ? 18.643 -6.096 -11.190 1.00 86.56 72 SER A CA 1
ATOM 608 C C . SER A 1 72 ? 18.418 -5.221 -9.953 1.00 86.56 72 SER A C 1
ATOM 610 O O . SER A 1 72 ? 19.249 -5.242 -9.037 1.00 86.56 72 SER A O 1
ATOM 612 N N . LYS A 1 73 ? 17.320 -4.454 -9.908 1.00 89.25 73 LYS A N 1
ATOM 613 C CA . LYS A 1 73 ? 16.984 -3.540 -8.806 1.00 89.25 73 LYS A CA 1
ATOM 614 C C . LYS A 1 73 ? 15.691 -3.920 -8.104 1.00 89.25 73 LYS A C 1
ATOM 616 O O . LYS A 1 73 ? 15.726 -4.077 -6.887 1.00 89.25 73 LYS A O 1
ATOM 621 N N . ILE A 1 74 ? 14.587 -4.071 -8.838 1.00 90.19 74 ILE A N 1
ATOM 622 C CA . ILE A 1 74 ? 13.265 -4.246 -8.214 1.00 90.19 74 ILE A CA 1
ATOM 623 C C . ILE A 1 74 ? 13.160 -5.618 -7.533 1.00 90.19 74 ILE A C 1
ATOM 625 O O . ILE A 1 74 ? 12.858 -5.722 -6.350 1.00 90.19 74 ILE A O 1
ATOM 629 N N . ILE A 1 75 ? 13.494 -6.696 -8.242 1.00 90.00 75 ILE A N 1
ATOM 630 C CA . ILE A 1 75 ? 13.466 -8.042 -7.653 1.00 90.00 75 ILE A CA 1
ATOM 631 C C . ILE A 1 75 ? 14.517 -8.182 -6.549 1.00 90.00 75 ILE A C 1
ATOM 633 O O . ILE A 1 75 ? 14.233 -8.700 -5.472 1.00 90.00 75 ILE A O 1
ATOM 637 N N . LYS A 1 76 ? 15.744 -7.720 -6.813 1.00 89.38 76 LYS A N 1
ATOM 638 C CA . LYS A 1 76 ? 16.883 -7.915 -5.907 1.00 89.38 76 LYS A CA 1
ATOM 639 C C . LYS A 1 76 ? 16.706 -7.213 -4.556 1.00 89.38 76 LYS A C 1
ATOM 641 O O . LYS A 1 76 ? 17.221 -7.709 -3.560 1.00 89.38 76 LYS A O 1
ATOM 646 N N . ASN A 1 77 ? 16.007 -6.079 -4.526 1.00 91.56 77 ASN A N 1
ATOM 647 C CA . ASN A 1 77 ? 15.795 -5.286 -3.314 1.00 91.56 77 ASN A CA 1
ATOM 648 C C . ASN A 1 77 ? 14.411 -5.512 -2.682 1.00 91.56 77 ASN A C 1
ATOM 650 O O . ASN A 1 77 ? 13.963 -4.668 -1.908 1.00 91.56 77 ASN A O 1
ATOM 654 N N . ASN A 1 78 ? 13.737 -6.623 -3.001 1.00 92.06 78 ASN A N 1
ATOM 655 C CA . ASN A 1 78 ? 12.452 -6.971 -2.402 1.00 92.06 78 ASN A CA 1
ATOM 656 C C . ASN A 1 78 ? 12.553 -7.029 -0.861 1.00 92.06 78 ASN A C 1
ATOM 658 O O . ASN A 1 78 ? 13.307 -7.853 -0.338 1.00 92.06 78 ASN A O 1
ATOM 662 N N . PRO A 1 79 ? 11.799 -6.200 -0.115 1.00 89.81 79 PRO A N 1
ATOM 663 C CA . PRO A 1 79 ? 11.874 -6.174 1.342 1.00 89.81 79 PRO A CA 1
ATOM 664 C C . PRO A 1 79 ? 11.037 -7.255 2.041 1.00 89.81 79 PRO A C 1
ATOM 666 O O . PRO A 1 79 ? 11.096 -7.318 3.273 1.00 89.81 79 PRO A O 1
ATOM 669 N N . ALA A 1 80 ? 10.246 -8.030 1.290 1.00 90.94 80 ALA A N 1
ATOM 670 C CA . ALA A 1 80 ? 9.371 -9.093 1.774 1.00 90.94 80 ALA A CA 1
ATOM 671 C C . ALA A 1 80 ? 9.771 -10.426 1.134 1.00 90.94 80 ALA A C 1
ATOM 673 O O . ALA A 1 80 ? 9.417 -10.715 -0.010 1.00 90.94 80 ALA A O 1
ATOM 674 N N . SER A 1 81 ? 10.545 -11.231 1.859 1.00 87.75 81 SER A N 1
ATOM 675 C CA . SER A 1 81 ? 11.079 -12.492 1.340 1.00 87.75 81 SER A CA 1
ATOM 676 C C . SER A 1 81 ? 9.999 -13.550 1.124 1.00 87.75 81 SER A C 1
ATOM 678 O O . SER A 1 81 ? 10.221 -14.465 0.334 1.00 87.75 81 SER A O 1
ATOM 680 N N . SER A 1 82 ? 8.844 -13.432 1.789 1.00 91.44 82 SER A N 1
ATOM 681 C CA . SER A 1 82 ? 7.721 -14.358 1.608 1.00 91.44 82 SER A CA 1
ATOM 682 C C . SER A 1 82 ? 6.854 -14.050 0.379 1.00 91.44 82 SER A C 1
ATOM 684 O O . SER A 1 82 ? 6.036 -14.883 -0.012 1.00 91.44 82 SER A O 1
ATOM 686 N N . ILE A 1 83 ? 7.028 -12.880 -0.251 1.00 91.81 83 ILE A N 1
ATOM 687 C CA . ILE A 1 83 ? 6.200 -12.418 -1.370 1.00 91.81 83 ILE A CA 1
ATOM 688 C C . ILE A 1 83 ? 7.037 -12.393 -2.646 1.00 91.81 83 ILE A C 1
ATOM 690 O O . ILE A 1 83 ? 7.928 -11.559 -2.805 1.00 91.81 83 ILE A O 1
ATOM 694 N N . ASP A 1 84 ? 6.721 -13.267 -3.601 1.00 90.94 84 ASP A N 1
ATOM 695 C CA . ASP A 1 84 ? 7.319 -13.197 -4.932 1.00 90.94 84 ASP A CA 1
ATOM 696 C C . ASP A 1 84 ? 6.706 -12.027 -5.730 1.00 90.94 84 ASP A C 1
ATOM 698 O O . ASP A 1 84 ? 5.503 -11.988 -6.005 1.00 90.94 84 ASP A O 1
ATOM 702 N N . ILE A 1 85 ? 7.541 -11.051 -6.116 1.00 90.38 85 ILE A N 1
ATOM 703 C CA . ILE A 1 85 ? 7.103 -9.855 -6.861 1.00 90.38 85 ILE A CA 1
ATOM 704 C C . ILE A 1 85 ? 6.415 -10.226 -8.174 1.00 90.38 85 ILE A C 1
ATOM 706 O O . ILE A 1 85 ? 5.456 -9.571 -8.582 1.00 90.38 85 ILE A O 1
ATOM 710 N N . LYS A 1 86 ? 6.912 -11.252 -8.861 1.00 86.38 86 LYS A N 1
ATOM 711 C CA . LYS A 1 86 ? 6.421 -11.647 -10.179 1.00 86.38 86 LYS A CA 1
ATOM 712 C C . LYS A 1 86 ? 5.016 -12.218 -10.070 1.00 86.38 86 LYS A C 1
ATOM 714 O O . LYS A 1 86 ? 4.125 -11.798 -10.810 1.00 86.38 86 LYS A O 1
ATOM 719 N N . GLU A 1 87 ? 4.829 -13.125 -9.118 1.00 88.06 87 GLU A N 1
ATOM 720 C CA . GLU A 1 87 ? 3.539 -13.728 -8.802 1.00 88.06 87 GLU A CA 1
ATOM 721 C C . GLU A 1 87 ? 2.544 -12.673 -8.316 1.00 88.06 87 GLU A C 1
ATOM 723 O O . GLU A 1 87 ? 1.417 -12.598 -8.817 1.00 88.06 87 GLU A O 1
ATOM 728 N N . TYR A 1 88 ? 2.980 -11.785 -7.417 1.00 90.94 88 TYR A N 1
ATOM 729 C CA . TYR A 1 88 ? 2.141 -10.709 -6.905 1.00 90.94 88 TYR A CA 1
ATOM 730 C C . TYR A 1 88 ? 1.615 -9.822 -8.033 1.00 90.94 88 TYR A C 1
ATOM 732 O O . TYR A 1 88 ? 0.403 -9.615 -8.142 1.00 90.94 88 TYR A O 1
ATOM 740 N N . LEU A 1 89 ? 2.507 -9.346 -8.908 1.00 88.50 89 LEU A N 1
ATOM 741 C CA . LEU A 1 89 ? 2.153 -8.498 -10.048 1.00 88.50 89 LEU A CA 1
ATOM 742 C C . LEU A 1 89 ? 1.350 -9.254 -11.119 1.00 88.50 89 LEU A C 1
ATOM 744 O O . LEU A 1 89 ? 0.631 -8.624 -11.893 1.00 88.50 89 LEU A O 1
ATOM 748 N N . GLY A 1 90 ? 1.378 -10.590 -11.108 1.00 83.75 90 GLY A N 1
ATOM 749 C CA . GLY A 1 90 ? 0.638 -11.439 -12.041 1.00 83.75 90 GLY A CA 1
ATOM 750 C C . GLY A 1 90 ? 1.267 -11.499 -13.432 1.00 83.75 90 GLY A C 1
ATOM 751 O O . GLY A 1 90 ? 0.563 -11.722 -14.415 1.00 83.75 90 GLY A O 1
ATOM 752 N N . PHE A 1 91 ? 2.575 -11.273 -13.533 1.00 77.38 91 PHE A N 1
ATOM 753 C CA . PHE A 1 91 ? 3.292 -11.371 -14.799 1.00 77.38 91 PHE A CA 1
ATOM 754 C C . PHE A 1 91 ? 3.656 -12.833 -15.087 1.00 77.38 91 PHE A C 1
ATOM 756 O O . PHE A 1 91 ? 4.279 -13.507 -14.265 1.00 77.38 91 PHE A O 1
ATOM 763 N N . ASN A 1 92 ? 3.293 -13.334 -16.271 1.00 64.50 92 ASN A N 1
ATOM 764 C CA . ASN A 1 92 ? 3.711 -14.658 -16.726 1.00 64.50 92 ASN A CA 1
ATOM 765 C C . ASN A 1 92 ? 5.115 -14.586 -17.342 1.00 64.50 92 ASN A C 1
ATOM 767 O O . ASN A 1 92 ? 5.269 -14.389 -18.542 1.00 64.50 92 ASN A O 1
ATOM 771 N N . PHE A 1 93 ? 6.151 -14.805 -16.534 1.00 61.59 93 PHE A N 1
ATOM 772 C CA . PHE A 1 93 ? 7.547 -14.716 -16.983 1.00 61.59 93 PHE A CA 1
ATOM 773 C C . PHE A 1 93 ? 8.005 -15.826 -17.938 1.00 61.59 93 PHE A C 1
ATOM 775 O O . PHE A 1 93 ? 9.121 -15.743 -18.445 1.00 61.59 93 PHE A O 1
ATOM 782 N N . LYS A 1 94 ? 7.185 -16.856 -18.203 1.00 56.81 94 LYS A N 1
ATOM 783 C CA . LYS A 1 94 ? 7.482 -17.810 -19.284 1.00 56.81 94 LYS A CA 1
ATOM 784 C C . LYS A 1 94 ? 7.291 -17.182 -20.671 1.00 56.81 94 LYS A C 1
ATOM 786 O O . LYS A 1 94 ? 7.8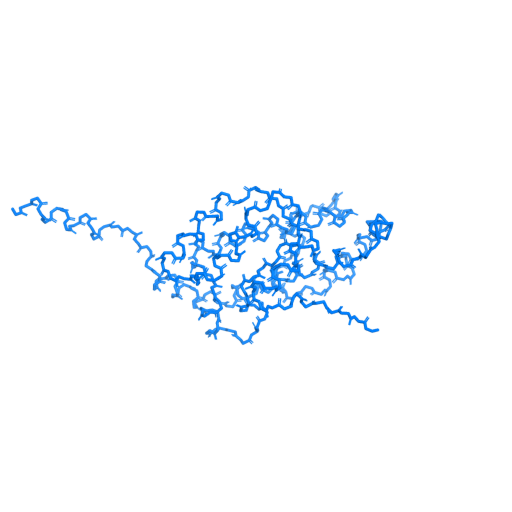51 -17.695 -21.631 1.00 56.81 94 LYS A O 1
ATOM 791 N N . GLU A 1 95 ? 6.540 -16.082 -20.761 1.00 51.91 95 GLU A N 1
ATOM 792 C CA . GLU A 1 95 ? 6.154 -15.434 -22.024 1.00 51.91 95 GLU A CA 1
ATOM 793 C C . GLU A 1 95 ? 6.374 -13.907 -22.017 1.00 51.91 95 GLU A C 1
ATOM 795 O O . GLU A 1 95 ? 6.567 -13.320 -23.078 1.00 51.91 95 GLU A O 1
ATOM 800 N N . PHE A 1 96 ? 6.374 -13.250 -20.846 1.00 50.44 96 PHE A N 1
ATOM 801 C CA . PHE A 1 96 ? 6.413 -11.789 -20.726 1.00 50.44 96 PHE A CA 1
ATOM 802 C C . PHE A 1 96 ? 7.096 -11.313 -19.425 1.00 50.44 96 PHE A C 1
ATOM 804 O O . PHE A 1 96 ? 6.650 -11.600 -18.313 1.00 50.44 96 PHE A O 1
ATOM 811 N N . VAL A 1 97 ? 8.176 -10.542 -19.568 1.00 58.19 97 VAL A N 1
ATOM 812 C CA . VAL A 1 97 ? 8.730 -9.642 -18.536 1.00 58.19 97 VAL A CA 1
ATOM 813 C C . VAL A 1 97 ? 7.996 -8.308 -18.705 1.00 58.19 97 VAL A C 1
ATOM 815 O O . VAL A 1 97 ? 7.758 -7.956 -19.857 1.00 58.19 97 VAL A O 1
ATOM 818 N N . PRO A 1 98 ? 7.618 -7.548 -17.658 1.00 59.97 98 PRO A N 1
ATOM 819 C CA . PRO A 1 98 ? 7.095 -6.200 -17.877 1.00 59.97 98 PRO A CA 1
ATOM 820 C C . PRO A 1 98 ? 8.083 -5.409 -18.741 1.00 59.97 98 PRO A C 1
ATOM 822 O O . PRO A 1 98 ? 9.239 -5.227 -18.358 1.00 59.97 98 PRO A O 1
ATOM 825 N N . ILE A 1 99 ? 7.633 -5.027 -19.936 1.00 68.31 99 ILE A N 1
ATOM 826 C CA . ILE A 1 99 ? 8.498 -4.442 -20.967 1.00 68.31 99 ILE A CA 1
ATOM 827 C C . ILE A 1 99 ? 8.691 -2.952 -20.696 1.00 68.31 99 ILE A C 1
ATOM 829 O O . ILE A 1 99 ? 9.726 -2.402 -21.035 1.00 68.31 99 ILE A O 1
ATOM 833 N N . THR A 1 100 ? 7.722 -2.317 -20.036 1.00 79.62 100 THR A N 1
ATOM 834 C CA . THR A 1 100 ? 7.714 -0.874 -19.799 1.00 79.62 100 THR A CA 1
ATOM 835 C C . THR A 1 100 ? 7.472 -0.545 -18.331 1.00 79.62 100 THR A C 1
ATOM 837 O O . THR A 1 100 ? 6.822 -1.298 -17.593 1.00 79.62 100 THR A O 1
ATOM 840 N N . TRP A 1 101 ? 7.924 0.636 -17.914 1.00 82.56 101 TRP A N 1
ATOM 841 C CA . TRP A 1 101 ? 7.562 1.224 -16.627 1.00 82.56 101 TRP A CA 1
ATOM 842 C C . TRP A 1 101 ? 6.051 1.319 -16.464 1.00 82.56 101 TRP A C 1
ATOM 844 O O . TRP A 1 101 ? 5.516 1.062 -15.387 1.00 82.56 101 TRP A O 1
ATOM 854 N N . LYS A 1 102 ? 5.345 1.659 -17.544 1.00 79.62 102 LYS A N 1
ATOM 855 C CA . LYS A 1 102 ? 3.890 1.793 -17.555 1.00 79.62 102 LYS A CA 1
ATOM 856 C C . LYS A 1 102 ? 3.200 0.493 -17.133 1.00 79.62 102 LYS A C 1
ATOM 858 O O . LYS A 1 102 ? 2.327 0.536 -16.265 1.00 79.62 102 LYS A O 1
ATOM 863 N N . ASP A 1 103 ? 3.605 -0.644 -17.694 1.00 81.56 103 ASP A N 1
ATOM 864 C CA . ASP A 1 103 ? 3.020 -1.951 -17.365 1.00 81.56 103 ASP A CA 1
ATOM 865 C C . ASP A 1 103 ? 3.240 -2.308 -15.894 1.00 81.56 103 ASP A C 1
ATOM 867 O O . ASP A 1 103 ? 2.305 -2.719 -15.199 1.00 81.56 103 ASP A O 1
ATOM 871 N N . PHE A 1 104 ? 4.458 -2.081 -15.394 1.00 86.31 104 PHE A N 1
ATOM 872 C CA . PHE A 1 104 ? 4.785 -2.256 -13.982 1.00 86.31 104 PHE A CA 1
ATOM 873 C C . PHE A 1 104 ? 3.919 -1.378 -13.078 1.00 86.31 104 PHE A C 1
ATOM 875 O O . PHE A 1 104 ? 3.294 -1.888 -12.150 1.00 86.31 104 PHE A O 1
ATOM 882 N N . LEU A 1 105 ? 3.834 -0.080 -13.368 1.00 81.69 105 LEU A N 1
ATOM 883 C CA . LEU A 1 105 ? 3.088 0.882 -12.560 1.00 81.69 105 LEU A CA 1
ATOM 884 C C . LEU A 1 105 ? 1.598 0.536 -12.491 1.00 81.69 105 LEU A C 1
ATOM 886 O O . LEU A 1 105 ? 1.004 0.585 -11.414 1.00 81.69 105 LEU A O 1
ATOM 890 N N . TYR A 1 106 ? 0.986 0.145 -13.614 1.00 80.88 106 TYR A N 1
ATOM 891 C CA . TYR A 1 106 ? -0.413 -0.282 -13.620 1.00 80.88 106 TYR A CA 1
ATOM 892 C C . TYR A 1 106 ? -0.630 -1.592 -12.860 1.00 80.88 106 TYR A C 1
ATOM 894 O O . TYR A 1 106 ? -1.626 -1.711 -12.141 1.00 80.88 106 TYR A O 1
ATOM 902 N N . ALA A 1 107 ? 0.264 -2.574 -13.005 1.00 86.06 107 ALA A N 1
ATOM 903 C CA . ALA A 1 107 ? 0.164 -3.839 -12.283 1.00 86.06 107 ALA A CA 1
ATOM 904 C C . ALA A 1 107 ? 0.320 -3.631 -10.769 1.00 86.06 107 ALA A C 1
ATOM 906 O O . ALA A 1 107 ? -0.541 -4.069 -10.002 1.00 86.06 107 ALA A O 1
ATOM 907 N N . ALA A 1 108 ? 1.355 -2.895 -10.354 1.00 86.56 108 ALA A N 1
ATOM 908 C CA . ALA A 1 108 ? 1.628 -2.561 -8.960 1.00 86.56 108 ALA A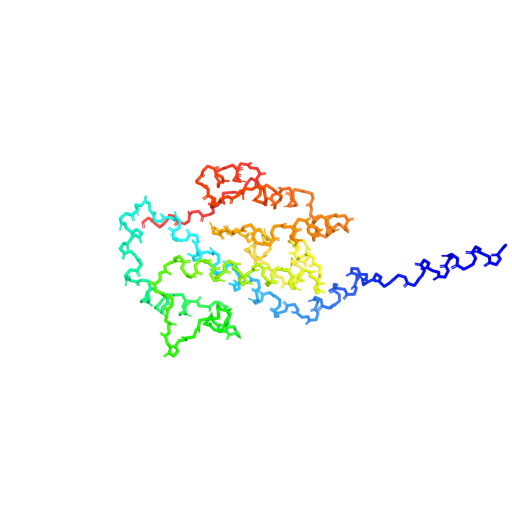 CA 1
ATOM 909 C C . ALA A 1 108 ? 0.455 -1.801 -8.335 1.00 86.56 108 ALA A C 1
ATOM 911 O O . ALA A 1 108 ? -0.070 -2.232 -7.309 1.00 86.56 108 ALA A O 1
ATOM 912 N N . TYR A 1 109 ? -0.043 -0.757 -9.010 1.00 83.88 109 TYR A N 1
ATOM 913 C CA . TYR A 1 109 ? -1.227 -0.023 -8.567 1.00 83.88 109 TYR A CA 1
ATOM 914 C C . TYR A 1 109 ? -2.429 -0.948 -8.369 1.00 83.88 109 TYR A C 1
ATOM 916 O O . TYR A 1 109 ? -3.036 -0.973 -7.301 1.00 83.88 109 TYR A O 1
ATOM 924 N N . ASN A 1 110 ? -2.778 -1.738 -9.389 1.00 85.50 110 ASN A N 1
ATOM 925 C CA . ASN A 1 110 ? -3.956 -2.598 -9.334 1.00 85.50 110 ASN A CA 1
ATOM 926 C C . ASN A 1 110 ? -3.872 -3.621 -8.199 1.00 85.50 110 ASN A C 1
ATOM 928 O O . ASN A 1 110 ? -4.878 -3.874 -7.536 1.00 85.50 110 ASN A O 1
ATOM 932 N N . LYS A 1 111 ? -2.695 -4.208 -7.980 1.00 90.44 111 LYS A N 1
ATOM 933 C CA . LYS A 1 111 ? -2.488 -5.214 -6.940 1.00 90.44 111 LYS A CA 1
ATOM 934 C C . LYS A 1 111 ? -2.443 -4.596 -5.550 1.00 90.44 111 LYS A C 1
ATOM 936 O O . LYS A 1 111 ? -3.097 -5.118 -4.655 1.00 90.44 111 LYS A O 1
ATOM 941 N N . ASN A 1 112 ? -1.789 -3.449 -5.376 1.00 89.31 112 ASN A N 1
ATOM 942 C CA . ASN A 1 112 ? -1.794 -2.735 -4.100 1.00 89.31 112 ASN A CA 1
ATOM 943 C C . ASN A 1 112 ? -3.203 -2.243 -3.727 1.00 89.31 112 ASN A C 1
ATOM 945 O O . ASN A 1 112 ? -3.581 -2.324 -2.562 1.00 89.31 112 ASN A O 1
ATOM 949 N N . MET A 1 113 ? -4.019 -1.816 -4.697 1.00 86.31 113 MET A N 1
ATOM 950 C CA . MET A 1 113 ? -5.430 -1.471 -4.470 1.00 86.31 113 MET A CA 1
ATOM 951 C C . MET A 1 113 ? -6.255 -2.652 -3.964 1.00 86.31 113 MET A C 1
ATOM 953 O O . MET A 1 113 ? -6.991 -2.514 -2.989 1.00 86.31 113 MET A O 1
ATOM 957 N N . LEU A 1 114 ? -6.130 -3.811 -4.614 1.00 91.00 114 LEU A N 1
ATOM 958 C CA . LEU A 1 114 ? -6.816 -5.029 -4.182 1.00 91.00 114 LEU A CA 1
ATOM 959 C C . LEU A 1 114 ? -6.334 -5.461 -2.796 1.00 91.00 114 LEU A C 1
ATOM 961 O O . LEU A 1 114 ? -7.156 -5.736 -1.929 1.00 91.00 114 LEU A O 1
ATOM 965 N N . SER A 1 115 ? -5.023 -5.415 -2.552 1.00 91.62 115 SER A N 1
ATOM 966 C CA . SER A 1 115 ? -4.447 -5.698 -1.238 1.00 91.62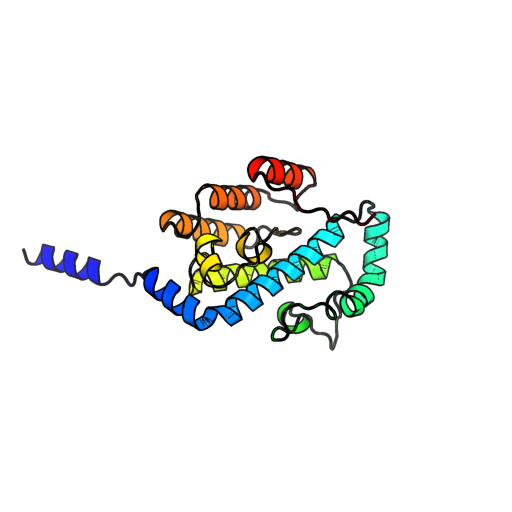 115 SER A CA 1
ATOM 967 C C . SER A 1 115 ? -4.969 -4.760 -0.151 1.00 91.62 115 SER A C 1
ATOM 969 O O . SER A 1 115 ? -5.328 -5.229 0.923 1.00 91.62 115 SER A O 1
ATOM 971 N N . LEU A 1 116 ? -5.068 -3.455 -0.419 1.00 89.19 116 LEU A N 1
ATOM 972 C CA . LEU A 1 116 ? -5.621 -2.486 0.529 1.00 89.19 116 LEU A CA 1
ATOM 973 C C . LEU A 1 116 ? -7.083 -2.802 0.867 1.00 89.19 116 LEU A C 1
ATOM 975 O O . LEU A 1 116 ? -7.466 -2.761 2.036 1.00 89.19 116 LEU A O 1
ATOM 979 N N . ILE A 1 117 ? -7.885 -3.130 -0.147 1.00 90.94 117 ILE A N 1
ATOM 980 C CA . ILE A 1 117 ? -9.286 -3.536 0.015 1.00 90.94 117 ILE A CA 1
ATOM 981 C C . ILE A 1 117 ? -9.375 -4.800 0.876 1.00 90.94 117 ILE A C 1
ATOM 983 O O . ILE A 1 117 ? -10.084 -4.795 1.875 1.00 90.94 117 ILE A O 1
ATOM 987 N N . GLU A 1 118 ? -8.618 -5.846 0.542 1.00 93.94 118 GLU A N 1
ATOM 988 C CA . GLU A 1 118 ? -8.610 -7.119 1.274 1.00 93.94 118 GLU A CA 1
ATOM 989 C C . GLU A 1 118 ? -8.185 -6.947 2.736 1.00 93.94 118 GLU A C 1
ATOM 991 O O . GLU A 1 118 ? -8.826 -7.483 3.642 1.00 93.94 118 GLU A O 1
ATOM 996 N N . LEU A 1 119 ? -7.118 -6.180 2.979 1.00 93.25 119 LEU A N 1
ATOM 997 C CA . LEU A 1 119 ? -6.635 -5.885 4.325 1.00 93.25 119 LEU A CA 1
ATOM 998 C C . LEU A 1 119 ? -7.674 -5.093 5.125 1.00 93.25 119 LEU A C 1
ATOM 1000 O O . LEU A 1 119 ? -7.927 -5.417 6.283 1.00 93.25 119 LEU A O 1
ATOM 1004 N N . THR A 1 120 ? -8.309 -4.094 4.510 1.00 91.81 120 THR A N 1
ATOM 1005 C CA . THR A 1 120 ? -9.327 -3.267 5.174 1.00 91.81 120 THR A CA 1
ATOM 1006 C C . THR A 1 120 ? -10.597 -4.067 5.462 1.00 91.81 120 THR A C 1
ATOM 1008 O O . THR A 1 120 ? -11.149 -3.980 6.559 1.00 91.81 120 THR A O 1
ATOM 1011 N N . ASP A 1 121 ? -11.045 -4.909 4.532 1.00 92.31 121 ASP A N 1
ATOM 1012 C CA . ASP A 1 121 ? -12.205 -5.772 4.752 1.00 92.31 121 ASP A CA 1
ATOM 1013 C C . ASP A 1 121 ? -11.936 -6.764 5.897 1.00 92.31 121 ASP A C 1
ATOM 1015 O O . ASP A 1 121 ? -12.759 -6.880 6.814 1.00 92.31 121 ASP A O 1
ATOM 1019 N N . LYS A 1 122 ? -10.758 -7.408 5.903 1.00 94.56 122 LYS A N 1
ATOM 1020 C CA . LYS A 1 122 ? -10.380 -8.423 6.901 1.00 94.56 122 LYS A CA 1
ATOM 1021 C C . LYS A 1 122 ? -10.083 -7.832 8.284 1.00 94.56 122 LYS A C 1
ATOM 1023 O O . LYS A 1 122 ? -10.603 -8.330 9.278 1.00 94.56 122 LYS A O 1
ATOM 1028 N N . TYR A 1 123 ? -9.273 -6.778 8.363 1.00 93.31 123 TYR A N 1
ATOM 1029 C CA . TYR A 1 123 ? -8.746 -6.245 9.627 1.00 93.31 123 TYR A CA 1
ATOM 1030 C C . TYR A 1 123 ? -9.296 -4.861 9.993 1.00 93.31 123 TYR A C 1
ATOM 1032 O O . TYR A 1 123 ? -8.971 -4.339 11.058 1.00 93.31 123 TYR A O 1
ATOM 1040 N N . GLY A 1 124 ? -10.118 -4.235 9.149 1.00 91.62 124 GLY A N 1
ATOM 1041 C CA . GLY A 1 124 ? -10.442 -2.808 9.272 1.00 91.62 124 GLY A CA 1
ATOM 1042 C C . GLY A 1 124 ? -9.271 -1.939 8.811 1.00 91.62 124 GLY A C 1
ATOM 1043 O O . GLY A 1 124 ? -8.160 -2.434 8.613 1.00 91.62 124 GLY A O 1
ATOM 1044 N N . TYR A 1 125 ? -9.492 -0.636 8.666 1.00 89.94 125 TYR A N 1
ATOM 1045 C CA . TYR A 1 125 ? -8.476 0.273 8.138 1.00 89.94 125 TYR A CA 1
ATOM 1046 C C . TYR A 1 125 ? -7.238 0.335 9.041 1.00 89.94 125 TYR A C 1
ATOM 1048 O O . TYR A 1 125 ? -7.339 0.644 10.231 1.00 89.94 125 TYR A O 1
ATOM 1056 N N . LEU A 1 126 ? -6.070 0.027 8.482 1.00 88.50 126 LEU A N 1
ATOM 1057 C CA . LEU A 1 126 ? -4.801 -0.093 9.202 1.00 88.50 126 LEU A CA 1
ATOM 1058 C C . LEU A 1 126 ? -4.152 1.284 9.411 1.00 88.50 126 LEU A C 1
ATOM 1060 O O . LEU A 1 126 ? -3.127 1.592 8.815 1.00 88.50 126 LEU A O 1
ATOM 1064 N N . SER A 1 127 ? -4.766 2.127 10.242 1.00 83.56 127 SER A N 1
ATOM 1065 C CA . SER A 1 127 ? -4.216 3.447 10.565 1.00 83.56 127 SER A CA 1
ATOM 1066 C C . SER A 1 127 ? -2.900 3.366 11.340 1.00 83.56 127 SER A C 1
ATOM 1068 O O . SER A 1 127 ? -2.623 2.384 12.037 1.00 83.56 127 SER A O 1
ATOM 1070 N N . ALA A 1 128 ? -2.126 4.454 11.284 1.00 80.88 128 ALA A N 1
ATOM 1071 C CA . ALA A 1 128 ? -0.893 4.644 12.052 1.00 80.88 128 ALA A CA 1
ATOM 1072 C C . ALA A 1 128 ? -1.056 4.246 13.529 1.00 80.88 128 ALA A C 1
ATOM 1074 O O . ALA A 1 128 ? -0.259 3.496 14.092 1.00 80.88 128 ALA A O 1
ATOM 1075 N N . ASP A 1 129 ? -2.154 4.692 14.145 1.00 82.44 129 ASP A N 1
ATOM 1076 C CA . ASP A 1 129 ? -2.466 4.436 15.550 1.00 82.44 129 ASP A CA 1
ATOM 1077 C C . ASP A 1 129 ? -2.723 2.964 15.874 1.00 82.44 129 ASP A C 1
ATOM 1079 O O . ASP A 1 129 ? -2.521 2.535 17.015 1.00 82.44 129 ASP A O 1
ATOM 1083 N N . ARG A 1 130 ? -3.171 2.180 14.893 1.00 86.69 130 ARG A N 1
ATOM 1084 C CA . ARG A 1 130 ? -3.354 0.736 15.046 1.00 86.69 130 ARG A CA 1
ATOM 1085 C C . ARG A 1 130 ? -2.039 -0.001 14.818 1.00 86.69 130 ARG A C 1
ATOM 1087 O O . ARG A 1 130 ? -1.731 -0.922 15.572 1.00 86.69 130 ARG A O 1
ATOM 1094 N N . LEU A 1 131 ? -1.248 0.436 13.838 1.00 87.56 131 LEU A N 1
ATOM 1095 C CA . LEU A 1 131 ? 0.019 -0.195 13.462 1.00 87.56 131 LEU A CA 1
ATOM 1096 C C . LEU A 1 131 ? 1.159 0.065 14.456 1.00 87.56 131 LEU A C 1
ATOM 1098 O O . LEU A 1 131 ? 1.986 -0.826 14.648 1.00 87.56 131 LEU A O 1
ATOM 1102 N N . LYS A 1 132 ? 1.164 1.201 15.170 1.00 87.44 132 LYS A N 1
ATOM 1103 C CA . LYS A 1 132 ? 2.201 1.545 16.170 1.00 87.44 132 LYS A CA 1
ATOM 1104 C C . LYS A 1 132 ? 2.379 0.524 17.298 1.00 87.44 132 LYS A C 1
ATOM 1106 O O . LYS A 1 132 ? 3.380 0.538 18.002 1.00 87.44 132 LYS A O 1
ATOM 1111 N N . LYS A 1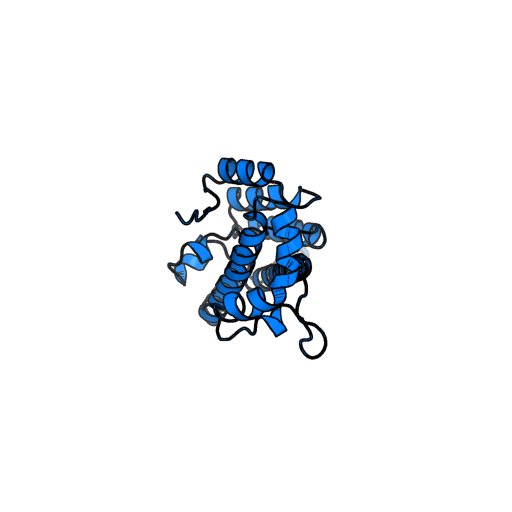 133 ? 1.388 -0.350 17.508 1.00 89.62 133 LYS A N 1
ATOM 1112 C CA . LYS A 1 133 ? 1.458 -1.445 18.489 1.00 89.62 133 LYS A CA 1
ATOM 1113 C C . LYS A 1 133 ? 2.378 -2.584 18.036 1.00 89.62 133 LYS A C 1
ATOM 1115 O O . LYS A 1 133 ? 2.792 -3.381 18.870 1.00 89.62 133 LYS A O 1
ATOM 1120 N N . TYR A 1 134 ? 2.652 -2.674 16.736 1.00 90.62 134 TYR A N 1
ATOM 1121 C CA . TYR A 1 134 ? 3.332 -3.805 16.105 1.00 90.62 134 TYR A CA 1
ATOM 1122 C C . TYR A 1 134 ? 4.628 -3.402 15.394 1.00 90.62 134 TYR A C 1
ATOM 1124 O O . TYR A 1 134 ? 5.470 -4.257 15.140 1.00 90.62 134 TYR A O 1
ATOM 1132 N N . THR A 1 135 ? 4.808 -2.120 15.068 1.00 85.38 135 THR A N 1
ATOM 1133 C CA . THR A 1 135 ? 6.016 -1.615 14.409 1.00 85.38 135 THR A CA 1
ATOM 1134 C C . THR A 1 135 ? 6.349 -0.197 14.862 1.00 85.38 135 THR A C 1
ATOM 1136 O O . THR A 1 135 ? 5.453 0.578 15.188 1.00 85.38 135 THR A O 1
ATOM 1139 N N . ALA A 1 136 ? 7.640 0.135 14.848 1.00 83.88 136 ALA A N 1
ATOM 1140 C CA . ALA A 1 136 ? 8.153 1.500 14.986 1.00 83.88 136 ALA A CA 1
ATOM 1141 C C . ALA A 1 136 ? 8.591 2.095 13.631 1.00 83.88 136 ALA A C 1
ATOM 1143 O O . ALA A 1 136 ? 9.174 3.172 13.591 1.00 83.88 136 ALA A O 1
ATOM 1144 N N . ASP A 1 137 ? 8.354 1.384 12.523 1.00 78.31 137 ASP A N 1
ATOM 1145 C CA . ASP A 1 137 ? 8.680 1.864 11.180 1.00 78.31 137 ASP A CA 1
ATOM 1146 C C . ASP A 1 137 ? 7.669 2.928 10.730 1.00 78.31 137 ASP A C 1
ATOM 1148 O O . ASP A 1 137 ? 6.547 2.614 10.315 1.00 78.31 137 ASP A O 1
ATOM 1152 N N . ASP A 1 138 ? 8.085 4.193 10.807 1.00 70.50 138 ASP A N 1
ATOM 1153 C CA . ASP A 1 138 ? 7.286 5.354 10.411 1.00 70.50 138 ASP A CA 1
ATOM 1154 C C . ASP A 1 138 ? 6.789 5.262 8.962 1.00 70.50 138 ASP A C 1
ATOM 1156 O O . ASP A 1 138 ? 5.707 5.762 8.662 1.00 70.50 138 ASP A O 1
ATOM 1160 N N . LYS A 1 139 ? 7.513 4.576 8.061 1.00 67.31 139 LYS A N 1
ATOM 1161 C CA . LYS A 1 139 ? 7.078 4.418 6.664 1.00 67.31 139 LYS A CA 1
ATOM 1162 C C . LYS A 1 139 ? 5.833 3.548 6.541 1.00 67.31 139 LYS A C 1
ATOM 1164 O O . LYS A 1 139 ? 4.970 3.840 5.720 1.00 67.31 139 LYS A O 1
ATOM 1169 N N . ILE A 1 140 ? 5.745 2.492 7.351 1.00 68.31 140 ILE A N 1
ATOM 1170 C CA . ILE A 1 140 ? 4.594 1.579 7.389 1.00 68.31 140 ILE A CA 1
ATOM 1171 C C . ILE A 1 140 ? 3.431 2.230 8.144 1.00 68.31 140 ILE A C 1
ATOM 1173 O O . ILE A 1 140 ? 2.272 2.075 7.765 1.00 68.31 140 ILE A O 1
ATOM 1177 N N . MET A 1 141 ? 3.735 2.975 9.210 1.00 64.44 141 MET A N 1
ATOM 1178 C CA . MET A 1 141 ? 2.722 3.689 9.989 1.00 64.44 141 MET A CA 1
ATOM 1179 C C . MET A 1 141 ? 2.102 4.849 9.216 1.00 64.44 141 MET A C 1
ATOM 1181 O O . MET A 1 141 ? 0.988 5.255 9.531 1.00 64.44 141 MET A O 1
ATOM 1185 N N . ASP A 1 142 ? 2.772 5.372 8.192 1.00 61.66 142 ASP A N 1
ATOM 1186 C CA . ASP A 1 142 ? 2.332 6.599 7.551 1.00 61.66 142 ASP A CA 1
ATOM 1187 C C . ASP A 1 142 ? 1.063 6.481 6.706 1.00 61.66 142 ASP A C 1
ATOM 1189 O O . ASP A 1 142 ? 0.560 7.534 6.305 1.00 61.66 142 ASP A O 1
ATOM 1193 N N . GLY A 1 143 ? 0.523 5.268 6.482 1.00 53.19 143 GLY A N 1
ATOM 1194 C CA . GLY A 1 143 ? -0.838 4.959 5.985 1.00 53.19 143 GLY A CA 1
ATOM 1195 C C . GLY A 1 143 ? -1.185 5.466 4.576 1.00 53.19 143 GLY A C 1
ATOM 1196 O O . GLY A 1 143 ? -2.059 4.941 3.890 1.00 53.19 143 GLY A O 1
ATOM 1197 N N . ASN A 1 144 ? -0.454 6.465 4.100 1.00 54.78 144 ASN A N 1
ATOM 1198 C CA . ASN A 1 144 ? -0.559 7.089 2.804 1.00 54.78 144 ASN A CA 1
ATOM 1199 C C . ASN A 1 144 ? 0.288 6.262 1.850 1.00 54.78 144 ASN A C 1
ATOM 1201 O O . ASN A 1 144 ? 1.428 6.599 1.539 1.00 54.78 144 ASN A O 1
ATOM 1205 N N . VAL A 1 145 ? -0.265 5.144 1.401 1.00 53.81 145 VAL A N 1
ATOM 1206 C CA . VAL A 1 145 ? 0.230 4.499 0.191 1.00 53.81 145 VAL A CA 1
ATOM 1207 C C . VAL A 1 145 ? -0.063 5.491 -0.948 1.00 53.81 145 VAL A C 1
ATOM 1209 O O . VAL A 1 145 ? -1.214 5.689 -1.347 1.00 53.81 145 VAL A O 1
ATOM 1212 N N . ILE A 1 146 ? 0.954 6.271 -1.334 1.00 53.47 146 ILE A N 1
ATOM 1213 C CA . ILE A 1 146 ? 0.854 7.308 -2.365 1.00 53.47 146 ILE A CA 1
ATOM 1214 C C . ILE A 1 146 ? 0.954 6.609 -3.714 1.00 53.47 146 ILE A C 1
ATOM 1216 O O . ILE A 1 146 ? 2.035 6.421 -4.268 1.00 53.47 146 ILE A O 1
ATOM 1220 N N . PHE A 1 147 ? -0.208 6.282 -4.266 1.00 57.59 147 PHE A N 1
ATOM 1221 C CA . PHE A 1 147 ? -0.311 5.676 -5.584 1.00 57.59 147 PHE A CA 1
ATOM 1222 C C . PHE A 1 147 ? 0.077 6.676 -6.674 1.00 57.59 147 PHE A C 1
ATOM 1224 O O . PHE A 1 147 ? -0.756 7.429 -7.184 1.00 57.59 147 PHE A O 1
ATOM 1231 N N . ALA A 1 148 ? 1.358 6.665 -7.033 1.00 47.62 148 ALA A N 1
ATOM 1232 C CA . ALA A 1 148 ? 1.957 7.527 -8.046 1.00 47.62 148 ALA A CA 1
ATOM 1233 C C . ALA A 1 148 ? 1.232 7.435 -9.403 1.00 47.62 148 ALA A C 1
ATOM 1235 O O . ALA A 1 148 ? 1.057 8.423 -10.114 1.00 47.62 148 ALA A O 1
ATOM 1236 N N . VAL A 1 149 ? 0.774 6.231 -9.756 1.00 55.16 149 VAL A N 1
ATOM 1237 C CA . VAL A 1 149 ? -0.072 5.956 -10.921 1.00 55.16 149 VAL A CA 1
ATOM 1238 C C . VAL A 1 149 ? -1.398 5.415 -10.427 1.00 55.16 149 VAL A C 1
ATOM 1240 O O . VAL A 1 149 ? -1.418 4.478 -9.641 1.00 55.16 149 VAL A O 1
ATOM 1243 N N . ARG A 1 150 ? -2.508 5.996 -10.893 1.00 65.06 150 ARG A N 1
ATOM 1244 C CA . ARG A 1 150 ? -3.858 5.635 -10.451 1.00 65.06 150 ARG A CA 1
ATOM 1245 C C . ARG A 1 150 ? -4.809 5.499 -11.633 1.00 65.06 150 ARG A C 1
ATOM 1247 O O . ARG A 1 150 ? -4.689 6.205 -12.632 1.00 65.06 150 ARG A O 1
ATOM 1254 N N . THR A 1 151 ? -5.798 4.626 -11.483 1.00 68.25 151 THR A N 1
ATOM 1255 C CA . THR A 1 151 ? -6.993 4.584 -12.335 1.00 68.25 151 THR A CA 1
ATOM 1256 C C . THR A 1 151 ? -8.227 4.771 -11.464 1.00 68.25 151 THR A C 1
ATOM 1258 O O . THR A 1 151 ? -8.195 4.520 -10.265 1.00 68.25 151 THR A O 1
ATOM 1261 N N . ASN A 1 152 ? -9.351 5.174 -12.048 1.00 74.44 152 ASN A N 1
ATOM 1262 C CA . ASN A 1 152 ? -10.603 5.326 -11.302 1.00 74.44 152 ASN A CA 1
ATOM 1263 C C . ASN A 1 152 ? -11.317 3.987 -11.009 1.00 74.44 152 ASN A C 1
ATOM 1265 O O . ASN A 1 152 ? -12.419 3.991 -10.455 1.00 74.44 152 ASN A O 1
ATOM 1269 N N . LYS A 1 153 ? -10.707 2.845 -11.367 1.00 81.50 153 LYS A N 1
ATOM 1270 C CA . LYS A 1 153 ? -11.315 1.505 -11.310 1.00 81.50 153 LYS A CA 1
ATOM 1271 C C . LYS A 1 153 ? -11.873 1.161 -9.925 1.00 81.50 153 LYS A C 1
ATOM 1273 O O . LYS A 1 153 ? -12.964 0.605 -9.833 1.00 81.50 153 LYS A O 1
ATOM 1278 N N . TYR A 1 154 ? -11.156 1.519 -8.858 1.00 83.19 154 TYR A N 1
ATOM 1279 C CA . TYR A 1 154 ? -11.521 1.174 -7.477 1.00 83.19 154 TYR A CA 1
ATOM 1280 C C . TYR A 1 154 ? -12.122 2.342 -6.684 1.00 83.19 154 TYR A C 1
ATOM 1282 O O . TYR A 1 154 ? -12.537 2.158 -5.540 1.00 83.19 154 TYR A O 1
ATOM 1290 N N . ASP A 1 155 ? -12.241 3.534 -7.280 1.00 83.50 155 ASP A N 1
ATOM 1291 C CA . ASP A 1 155 ? -12.616 4.759 -6.561 1.00 83.50 155 ASP A CA 1
ATOM 1292 C C . ASP A 1 155 ? -13.951 4.636 -5.828 1.00 83.50 155 ASP A C 1
ATOM 1294 O O . ASP A 1 155 ? -14.080 5.050 -4.679 1.00 83.50 155 ASP A O 1
ATOM 1298 N N . LYS A 1 156 ? -14.970 4.066 -6.483 1.00 86.06 156 LYS A N 1
ATOM 1299 C CA . LYS A 1 156 ? -16.304 3.923 -5.885 1.00 86.06 156 LYS A CA 1
ATOM 1300 C C . LYS A 1 156 ? -16.273 3.007 -4.659 1.00 86.06 156 LYS A C 1
ATOM 1302 O O . LYS A 1 156 ? -16.924 3.309 -3.659 1.00 86.06 156 LYS A O 1
ATOM 1307 N N . GLN A 1 157 ? -15.528 1.905 -4.745 1.00 89.75 157 GLN A N 1
ATOM 1308 C CA . GLN A 1 157 ? -15.384 0.942 -3.656 1.00 89.75 157 GLN A CA 1
ATOM 1309 C C . GLN A 1 157 ? -14.602 1.557 -2.496 1.00 89.75 157 GLN A C 1
ATOM 1311 O O . GLN A 1 157 ? -15.104 1.564 -1.373 1.00 89.75 157 GLN A O 1
ATOM 1316 N N . LEU A 1 158 ? -13.448 2.165 -2.779 1.00 86.25 158 LEU A N 1
ATOM 1317 C CA . LEU A 1 158 ? -12.600 2.806 -1.774 1.00 86.25 158 LEU A CA 1
ATOM 1318 C C . LEU A 1 158 ? -13.309 3.967 -1.080 1.00 86.25 158 LEU A C 1
ATOM 1320 O O . LEU A 1 158 ? -13.305 4.031 0.143 1.00 86.25 158 LEU A O 1
ATOM 1324 N N . LYS A 1 159 ? -14.014 4.836 -1.818 1.00 87.50 159 LYS A N 1
ATOM 1325 C CA . LYS A 1 159 ? -14.809 5.920 -1.209 1.00 87.50 159 LYS A CA 1
ATOM 1326 C C . LYS A 1 159 ? -15.842 5.377 -0.228 1.00 87.50 159 LYS A C 1
ATOM 1328 O O . LYS A 1 159 ? -16.019 5.938 0.849 1.00 87.50 159 LYS A O 1
ATOM 1333 N N . LYS A 1 160 ? -16.544 4.300 -0.594 1.00 91.38 160 LYS A N 1
ATOM 1334 C CA . LYS A 1 160 ? -17.553 3.683 0.278 1.00 91.38 160 LYS A CA 1
ATOM 1335 C C . LYS A 1 160 ? -16.905 3.069 1.522 1.00 91.38 160 LYS A C 1
ATOM 1337 O O . LYS A 1 160 ? -17.398 3.303 2.622 1.00 91.38 160 LYS A O 1
ATOM 1342 N N . MET A 1 161 ? -15.823 2.320 1.331 1.00 91.06 161 MET A N 1
ATOM 1343 C CA . MET A 1 161 ? -15.073 1.634 2.382 1.00 91.06 161 MET A CA 1
ATOM 1344 C C . MET A 1 161 ? -14.444 2.625 3.367 1.00 91.06 161 MET A C 1
ATOM 1346 O O . MET A 1 161 ? -14.770 2.596 4.546 1.00 91.06 161 MET A O 1
ATOM 1350 N N . LEU A 1 162 ? -13.642 3.579 2.893 1.00 88.94 162 LEU A N 1
ATOM 1351 C CA . LEU A 1 162 ? -12.969 4.558 3.752 1.00 88.94 162 LEU A CA 1
ATOM 1352 C C . LEU A 1 162 ? -13.962 5.467 4.483 1.00 88.94 162 LEU A C 1
ATOM 1354 O O . LEU A 1 162 ? -13.752 5.814 5.642 1.00 88.94 162 LEU A O 1
ATOM 1358 N N . LYS A 1 163 ? -15.095 5.809 3.854 1.00 91.56 163 LYS A N 1
ATOM 1359 C CA . LYS A 1 163 ? -16.178 6.534 4.535 1.00 91.56 163 LYS A CA 1
ATOM 1360 C C . LYS A 1 163 ? -16.799 5.706 5.661 1.00 91.56 163 LYS A C 1
ATOM 1362 O O . LYS A 1 163 ? -17.218 6.274 6.667 1.00 91.56 163 LYS A O 1
ATOM 1367 N N . HIS A 1 164 ? -16.917 4.391 5.486 1.00 92.12 164 HIS A N 1
ATOM 1368 C CA . HIS A 1 164 ? -17.397 3.497 6.536 1.00 92.12 164 HIS A CA 1
ATOM 1369 C C . HIS A 1 164 ? -16.390 3.414 7.687 1.00 92.12 164 HIS A C 1
ATOM 1371 O O . HIS A 1 164 ? -16.768 3.670 8.824 1.00 92.12 164 HIS A O 1
ATOM 1377 N N . GLU A 1 165 ? -15.115 3.185 7.383 1.00 90.50 165 GLU A N 1
ATOM 1378 C CA . GLU A 1 165 ? -14.027 3.140 8.369 1.00 90.50 165 GLU A CA 1
ATOM 1379 C C . GLU A 1 165 ? -13.891 4.463 9.142 1.00 90.50 165 GLU A C 1
ATOM 1381 O O . GLU A 1 165 ? -13.648 4.457 10.347 1.00 90.50 165 GLU A O 1
ATOM 1386 N N . CYS A 1 166 ? -14.131 5.606 8.487 1.00 90.56 166 CYS A N 1
ATOM 1387 C CA . CYS A 1 166 ? -14.119 6.921 9.135 1.00 90.56 166 CYS A CA 1
ATOM 1388 C C . CYS A 1 166 ? -15.274 7.063 10.131 1.00 90.56 166 CYS A C 1
ATOM 1390 O O . CYS A 1 166 ? -15.079 7.537 11.246 1.00 90.56 166 CYS A O 1
ATOM 1392 N N . LYS A 1 167 ? -16.473 6.575 9.780 1.00 90.94 167 LYS A N 1
ATOM 1393 C CA . LYS A 1 167 ? -17.615 6.532 10.711 1.00 90.94 167 LYS A CA 1
ATOM 1394 C C . LYS A 1 167 ? -17.376 5.612 11.907 1.00 90.94 167 LYS A C 1
ATOM 1396 O O . LYS A 1 167 ? -17.945 5.863 12.963 1.00 90.94 167 LYS A O 1
ATOM 1401 N N . LEU A 1 168 ? -16.582 4.556 11.730 1.00 89.38 168 LEU A N 1
ATOM 1402 C CA . LEU A 1 168 ? -16.184 3.645 12.805 1.00 89.38 168 LEU A CA 1
ATOM 1403 C C . LEU A 1 168 ? -15.040 4.199 13.670 1.00 89.38 168 LEU A C 1
ATOM 1405 O O . LEU A 1 168 ? -14.765 3.640 14.725 1.00 89.38 168 LEU A O 1
ATOM 1409 N N . GLY A 1 169 ? -14.390 5.290 13.251 1.00 87.88 169 GLY A N 1
ATOM 1410 C CA . GLY A 1 169 ? -13.247 5.879 13.954 1.00 87.88 169 GLY A CA 1
ATOM 1411 C C . GLY A 1 169 ? -11.913 5.169 13.703 1.00 87.88 169 GLY A C 1
ATOM 1412 O O . GLY A 1 169 ? -10.935 5.472 14.378 1.00 87.88 169 GLY A O 1
ATOM 1413 N N . ASN A 1 170 ? -11.844 4.255 12.731 1.00 86.75 170 ASN A N 1
ATOM 1414 C CA . ASN A 1 170 ? -10.619 3.515 12.407 1.00 86.75 170 ASN A CA 1
ATOM 1415 C C . ASN A 1 170 ? -9.617 4.343 11.587 1.00 86.75 170 ASN A C 1
ATOM 1417 O O . ASN A 1 170 ? -8.415 4.079 11.632 1.00 86.75 170 ASN A O 1
ATOM 1421 N N . ILE A 1 171 ? -10.113 5.340 10.851 1.00 85.00 171 ILE A N 1
ATOM 1422 C CA . ILE A 1 171 ? -9.341 6.332 10.092 1.00 85.00 171 ILE A CA 1
ATOM 1423 C C . ILE A 1 171 ? -9.713 7.731 10.589 1.00 85.00 171 ILE A C 1
ATOM 1425 O O . ILE A 1 171 ? -10.891 8.037 10.803 1.00 85.00 171 ILE A O 1
ATOM 1429 N N . SER A 1 172 ? -8.711 8.593 10.768 1.00 83.44 172 SER A N 1
ATOM 1430 C CA . SER A 1 172 ? -8.950 9.982 11.170 1.00 83.44 172 SER A CA 1
ATOM 1431 C C . SER A 1 172 ? -9.634 10.777 10.051 1.00 83.44 172 SER A C 1
ATOM 1433 O O . SER A 1 172 ? -9.490 10.460 8.869 1.00 83.44 172 SER A O 1
ATOM 1435 N N . LEU A 1 173 ? -10.347 11.855 10.398 1.00 84.75 173 LEU A N 1
ATOM 1436 C CA . LEU A 1 173 ? -10.967 12.725 9.390 1.00 84.75 173 LEU A CA 1
ATOM 1437 C C . LEU A 1 173 ? -9.920 13.316 8.428 1.00 84.75 173 LEU A C 1
ATOM 1439 O O . LEU A 1 173 ? -10.133 13.294 7.220 1.00 84.75 173 LEU A O 1
ATOM 1443 N N . LYS A 1 174 ? -8.764 13.755 8.948 1.00 80.25 174 LYS A N 1
ATOM 1444 C CA . LYS A 1 174 ? -7.655 14.307 8.148 1.00 80.25 174 LYS A CA 1
ATOM 1445 C C . LYS A 1 174 ? -7.120 13.295 7.127 1.00 80.25 174 LYS A C 1
ATOM 1447 O O . LYS A 1 174 ? -6.852 13.637 5.974 1.00 80.25 174 LYS A O 1
ATOM 1452 N N . GLU A 1 175 ? -6.951 12.045 7.545 1.00 76.94 175 GLU A N 1
ATOM 1453 C CA . GLU A 1 175 ? -6.471 10.970 6.675 1.00 76.94 175 GLU A CA 1
ATOM 1454 C C . GLU A 1 175 ? -7.527 10.604 5.623 1.00 76.94 175 GLU A C 1
ATOM 1456 O O . GLU A 1 175 ? -7.222 10.547 4.433 1.00 76.94 175 GLU A O 1
ATOM 1461 N N . TYR A 1 176 ? -8.798 10.487 6.021 1.00 83.31 176 TYR A N 1
ATOM 1462 C CA . TYR A 1 176 ? -9.910 10.284 5.090 1.00 83.31 176 TYR A CA 1
ATOM 1463 C C . TYR A 1 176 ? -10.018 11.405 4.043 1.00 83.31 176 TYR A C 1
ATOM 1465 O O . TYR A 1 176 ? -10.221 11.124 2.861 1.00 83.31 176 TYR A O 1
ATOM 1473 N N . GLU A 1 177 ? -9.870 12.668 4.444 1.00 81.19 177 GLU A N 1
ATOM 1474 C CA . GLU A 1 177 ? -9.877 13.813 3.528 1.00 81.19 177 GLU A CA 1
ATOM 1475 C C . GLU A 1 177 ? -8.710 13.762 2.540 1.00 81.19 177 GLU A C 1
ATOM 1477 O O . GLU A 1 177 ? -8.913 14.027 1.353 1.00 81.19 177 GLU A O 1
ATOM 1482 N N . SER A 1 178 ? -7.530 13.327 2.993 1.00 74.56 178 SER A N 1
ATOM 1483 C CA . SER A 1 178 ? -6.360 13.116 2.132 1.00 74.56 178 SER A CA 1
ATOM 1484 C C . SER A 1 178 ? -6.647 12.053 1.065 1.00 74.56 178 SER A C 1
ATOM 1486 O O . SER A 1 178 ? -6.444 12.299 -0.125 1.00 74.56 178 SER A O 1
ATOM 1488 N N . PHE A 1 179 ? -7.233 10.911 1.444 1.00 75.88 179 PHE A N 1
ATOM 1489 C CA . PHE A 1 179 ? -7.692 9.911 0.474 1.00 75.88 179 PHE A CA 1
ATOM 1490 C C . PHE A 1 179 ? -8.765 10.456 -0.463 1.00 75.88 179 PHE A C 1
ATOM 1492 O O . PHE A 1 179 ? -8.694 10.258 -1.673 1.00 75.88 179 PHE A O 1
ATOM 1499 N N . ASN A 1 180 ? -9.772 11.147 0.066 1.00 77.69 180 ASN A N 1
ATOM 1500 C CA . ASN A 1 180 ? -10.875 11.657 -0.738 1.00 77.69 180 ASN A CA 1
ATOM 1501 C C . ASN A 1 180 ? -10.392 12.669 -1.788 1.00 77.69 180 ASN A C 1
ATOM 1503 O O . ASN A 1 180 ? -10.876 12.645 -2.919 1.00 77.69 180 ASN A O 1
ATOM 1507 N N . PHE A 1 181 ? -9.408 13.498 -1.443 1.00 74.19 181 PHE A N 1
ATOM 1508 C CA . PHE A 1 181 ? -8.728 14.399 -2.367 1.00 74.19 181 PHE A CA 1
ATOM 1509 C C . PHE A 1 181 ? -8.092 13.641 -3.542 1.00 74.19 181 PHE A C 1
ATOM 1511 O O . PHE A 1 181 ? -8.361 13.967 -4.700 1.00 74.19 181 PHE A O 1
ATOM 1518 N N . PHE A 1 182 ? -7.357 12.554 -3.280 1.00 69.44 182 PHE A N 1
ATOM 1519 C CA . PHE A 1 182 ? -6.837 11.697 -4.351 1.00 69.44 182 PHE A CA 1
ATOM 1520 C C . PHE A 1 182 ? -7.952 11.062 -5.178 1.00 69.44 182 PHE A C 1
ATOM 1522 O O . PHE A 1 182 ? -7.926 11.131 -6.406 1.00 69.44 182 PHE A O 1
ATOM 1529 N N . LEU A 1 183 ? -8.963 10.495 -4.515 1.00 71.88 183 LEU A N 1
ATOM 1530 C CA . LEU A 1 183 ? -10.074 9.776 -5.143 1.00 71.88 183 LEU A CA 1
ATOM 1531 C C . LEU A 1 183 ? -10.988 10.672 -6.003 1.00 71.88 183 LEU A C 1
ATOM 1533 O O . LEU A 1 183 ? -11.866 10.173 -6.714 1.00 71.88 183 LEU A O 1
ATOM 1537 N N . GLN A 1 184 ? -10.847 11.995 -5.936 1.00 70.00 184 GLN A N 1
ATOM 1538 C CA . GLN A 1 184 ? -11.580 12.942 -6.781 1.00 70.00 184 GLN A CA 1
ATOM 1539 C C . GLN A 1 184 ? -10.875 13.241 -8.110 1.00 70.00 184 GLN A C 1
ATOM 1541 O O . GLN A 1 184 ? -11.537 13.662 -9.062 1.00 70.00 184 GLN A O 1
ATOM 1546 N N . ARG A 1 185 ? -9.571 12.970 -8.228 1.00 65.12 185 ARG A N 1
ATOM 1547 C CA . ARG A 1 185 ? -8.806 13.257 -9.448 1.00 65.12 185 ARG A CA 1
ATOM 1548 C C . ARG A 1 185 ? -8.985 12.158 -10.487 1.00 65.12 185 ARG A C 1
ATOM 1550 O O . ARG A 1 185 ? -8.691 10.996 -10.229 1.00 65.12 185 ARG A O 1
ATOM 1557 N N . LYS A 1 186 ? -9.491 12.507 -11.671 1.00 53.94 186 LYS A N 1
ATOM 1558 C CA . LYS A 1 186 ? -9.820 11.537 -12.735 1.00 53.94 186 LYS A CA 1
ATOM 1559 C C . LYS A 1 186 ? -8.602 11.026 -13.522 1.00 53.94 186 LYS A C 1
ATOM 1561 O O . LYS A 1 186 ? -8.722 9.997 -14.177 1.00 53.94 186 LYS A O 1
ATOM 1566 N N . ASN A 1 187 ? -7.465 11.719 -13.438 1.00 52.03 187 ASN A N 1
ATOM 1567 C CA . ASN A 1 187 ? -6.254 11.460 -14.225 1.00 52.03 187 ASN A CA 1
ATOM 1568 C C . ASN A 1 187 ? -5.067 11.068 -13.325 1.00 52.03 187 ASN A C 1
ATOM 1570 O O . ASN A 1 187 ? -5.192 11.064 -12.098 1.00 52.03 187 ASN A O 1
ATOM 1574 N N . ALA A 1 188 ? -3.920 10.752 -13.940 1.00 54.16 188 ALA A N 1
ATOM 1575 C CA . ALA A 1 188 ? -2.647 10.610 -13.235 1.00 54.16 188 ALA A CA 1
ATOM 1576 C C . ALA A 1 188 ? -2.338 11.870 -12.409 1.00 54.16 188 ALA A C 1
ATOM 1578 O O . ALA A 1 188 ? -2.686 12.979 -12.823 1.00 54.16 188 ALA A O 1
ATOM 1579 N N . LEU A 1 189 ? -1.703 11.689 -11.250 1.00 58.59 189 LEU A N 1
ATOM 1580 C CA . LEU A 1 189 ? -1.338 12.804 -10.382 1.00 58.59 189 LEU A CA 1
ATOM 1581 C C . LEU A 1 189 ? -0.318 13.693 -11.094 1.00 58.59 189 LEU A C 1
ATOM 1583 O O . LEU A 1 189 ? 0.711 13.229 -11.582 1.00 58.59 189 LEU A O 1
ATOM 1587 N N . THR A 1 190 ? -0.614 14.982 -11.163 1.00 62.50 190 THR A N 1
ATOM 1588 C CA . THR A 1 190 ? 0.312 15.994 -11.665 1.00 62.50 190 THR A CA 1
ATOM 1589 C C . THR A 1 190 ? 1.298 16.411 -10.571 1.00 62.50 190 THR A C 1
ATOM 1591 O O . THR A 1 190 ? 1.076 16.195 -9.380 1.00 62.50 190 THR A O 1
ATOM 1594 N N . LYS A 1 191 ? 2.391 17.086 -10.944 1.00 64.06 191 LYS A N 1
ATOM 1595 C CA . LYS A 1 191 ? 3.307 17.690 -9.956 1.00 64.06 191 LYS A CA 1
ATOM 1596 C C . LYS A 1 191 ? 2.590 18.695 -9.040 1.00 64.06 191 LYS A C 1
ATOM 1598 O O . LYS A 1 191 ? 2.927 18.805 -7.867 1.00 64.06 191 LYS A O 1
ATOM 1603 N N . GLN A 1 192 ? 1.579 19.392 -9.561 1.00 66.19 192 GLN A N 1
ATOM 1604 C CA . GLN A 1 192 ? 0.750 20.319 -8.790 1.00 66.19 192 GLN A CA 1
ATOM 1605 C C . GLN A 1 192 ? -0.113 19.580 -7.758 1.00 66.19 192 GLN A C 1
ATOM 1607 O O . GLN A 1 192 ? -0.237 20.030 -6.623 1.00 66.19 192 GLN A O 1
ATOM 1612 N N . ASP A 1 193 ? -0.632 18.410 -8.130 1.00 63.59 193 ASP A N 1
ATOM 1613 C CA . ASP A 1 193 ? -1.402 17.540 -7.242 1.00 63.59 193 ASP A CA 1
ATOM 1614 C C . ASP A 1 193 ? -0.559 17.027 -6.064 1.00 63.59 193 ASP A C 1
ATOM 1616 O O . ASP A 1 193 ? -1.064 16.926 -4.944 1.00 63.59 193 ASP A O 1
ATOM 1620 N N . ILE A 1 194 ? 0.726 16.749 -6.319 1.00 63.91 194 ILE A N 1
ATOM 1621 C CA . ILE A 1 194 ? 1.719 16.374 -5.303 1.00 63.91 194 ILE A CA 1
ATOM 1622 C C . ILE A 1 194 ? 2.040 17.571 -4.398 1.00 63.91 194 ILE A C 1
ATOM 1624 O O . ILE A 1 194 ? 1.970 17.440 -3.183 1.00 63.91 194 ILE A O 1
ATOM 1628 N N . ALA A 1 195 ? 2.316 18.755 -4.948 1.00 65.62 195 ALA A N 1
ATOM 1629 C CA . ALA A 1 195 ? 2.616 19.943 -4.139 1.00 65.62 195 ALA A CA 1
ATOM 1630 C C . ALA A 1 195 ? 1.445 20.348 -3.218 1.00 65.62 195 ALA A C 1
ATOM 1632 O O . ALA A 1 195 ? 1.633 20.762 -2.072 1.00 65.62 195 ALA A O 1
ATOM 1633 N N . GLU A 1 196 ? 0.209 20.209 -3.699 1.00 65.12 196 GLU A N 1
ATOM 1634 C CA . GLU A 1 196 ? -0.989 20.483 -2.905 1.00 65.12 196 GLU A CA 1
ATOM 1635 C C . GLU A 1 196 ? -1.205 19.435 -1.801 1.00 65.12 196 GLU A C 1
ATOM 1637 O O . GLU A 1 196 ? -1.616 19.781 -0.691 1.00 65.12 196 GLU A O 1
ATOM 1642 N N . LEU A 1 197 ? -0.856 18.170 -2.058 1.00 62.38 197 LEU A N 1
ATOM 1643 C CA . LEU A 1 197 ? -0.816 17.138 -1.024 1.00 62.38 197 LEU A CA 1
ATOM 1644 C C . LEU A 1 197 ? 0.174 17.502 0.083 1.00 62.38 197 LEU A C 1
ATOM 1646 O O . LEU A 1 197 ? -0.174 17.411 1.261 1.00 62.38 197 LEU A O 1
ATOM 1650 N N . GLU A 1 198 ? 1.391 17.911 -0.273 1.00 63.59 198 GLU A N 1
ATOM 1651 C CA . GLU A 1 198 ? 2.416 18.267 0.711 1.00 63.59 198 GLU A CA 1
ATOM 1652 C C . GLU A 1 198 ? 1.948 19.412 1.611 1.00 63.59 198 GLU A C 1
ATOM 1654 O O . GLU A 1 198 ? 2.100 19.367 2.835 1.00 63.59 198 GLU A O 1
ATOM 1659 N N . LYS A 1 199 ? 1.285 20.402 1.005 1.00 66.62 199 LYS A N 1
ATOM 1660 C CA . LYS A 1 199 ? 0.669 21.528 1.707 1.00 66.62 199 LYS A CA 1
ATOM 1661 C C . LYS A 1 199 ? -0.442 21.088 2.668 1.00 66.62 199 LYS A C 1
ATOM 1663 O O . LYS A 1 199 ? -0.486 21.574 3.794 1.00 66.62 199 LYS A O 1
ATOM 1668 N N . ASN A 1 200 ? -1.329 20.185 2.246 1.00 58.66 200 ASN A N 1
ATOM 1669 C CA . ASN A 1 200 ? -2.500 19.773 3.034 1.00 58.66 200 ASN A CA 1
ATOM 1670 C C . ASN A 1 200 ? -2.157 18.759 4.136 1.00 58.66 200 ASN A C 1
ATOM 1672 O O . ASN A 1 200 ? -2.749 18.760 5.217 1.00 58.66 200 ASN A O 1
ATOM 1676 N N . THR A 1 201 ? -1.188 17.885 3.881 1.00 55.25 201 THR A N 1
ATOM 1677 C CA . THR A 1 201 ? -0.761 16.862 4.844 1.00 55.25 201 THR A CA 1
ATOM 1678 C C . THR A 1 201 ? 0.260 17.406 5.843 1.00 55.25 201 THR A C 1
ATOM 1680 O O . THR A 1 201 ? 0.311 16.918 6.978 1.00 55.25 201 THR A O 1
ATOM 1683 N N . GLY A 1 202 ? 1.016 18.443 5.457 1.00 54.78 202 GLY A N 1
ATOM 1684 C CA . GLY A 1 202 ? 2.181 18.952 6.185 1.00 54.78 202 GLY A CA 1
ATOM 1685 C C . GLY A 1 202 ? 3.425 18.078 5.998 1.00 54.78 202 GLY A C 1
ATOM 1686 O O . GLY A 1 202 ? 4.424 18.277 6.685 1.00 54.78 202 GLY A O 1
ATOM 1687 N N . LYS A 1 203 ? 3.362 17.093 5.098 1.00 52.06 203 LYS A N 1
ATOM 1688 C CA . LYS A 1 203 ? 4.434 16.139 4.834 1.00 52.06 203 LYS A CA 1
ATOM 1689 C C . LYS A 1 203 ? 5.019 16.430 3.467 1.00 52.06 203 LYS A C 1
ATOM 1691 O O . LYS A 1 203 ? 4.299 16.398 2.478 1.00 52.06 203 LYS A O 1
ATOM 1696 N N . LYS A 1 204 ? 6.326 16.677 3.397 1.00 47.19 204 LYS A N 1
ATOM 1697 C CA . LYS A 1 204 ? 7.017 16.647 2.107 1.00 47.19 204 LYS A CA 1
ATOM 1698 C C . LYS A 1 204 ? 6.944 15.218 1.580 1.00 47.19 204 LYS A C 1
ATOM 1700 O O . LYS A 1 204 ? 7.293 14.288 2.307 1.00 47.19 204 LYS A O 1
ATOM 1705 N N . ALA A 1 205 ? 6.532 15.037 0.333 1.00 47.09 205 ALA A N 1
ATOM 1706 C CA . ALA A 1 205 ? 6.879 13.836 -0.393 1.00 47.09 205 ALA A CA 1
ATOM 1707 C C . ALA A 1 205 ? 8.408 13.764 -0.331 1.00 47.09 205 ALA A C 1
ATOM 1709 O O . ALA A 1 205 ? 9.102 14.712 -0.701 1.00 47.09 205 ALA A O 1
ATOM 1710 N N . ILE A 1 206 ? 8.951 12.702 0.265 1.00 33.56 206 ILE A N 1
ATOM 1711 C CA . ILE A 1 206 ? 10.395 12.606 0.468 1.00 33.56 206 ILE A CA 1
ATOM 1712 C C . ILE A 1 206 ? 11.032 12.368 -0.907 1.00 33.56 206 ILE A C 1
ATOM 1714 O O . ILE A 1 206 ? 11.185 11.246 -1.396 1.00 33.56 206 ILE A O 1
ATOM 1718 N N . PHE A 1 207 ? 11.395 13.466 -1.563 1.00 36.19 207 PHE A N 1
ATOM 1719 C CA . PHE A 1 207 ? 12.310 13.475 -2.686 1.00 36.19 207 PHE A CA 1
ATOM 1720 C C . PHE A 1 207 ? 13.697 13.206 -2.115 1.00 36.19 207 PHE A C 1
ATOM 1722 O O . PHE A 1 207 ? 14.379 14.109 -1.636 1.00 36.19 207 PHE A O 1
ATOM 1729 N N . VAL A 1 208 ? 14.121 11.943 -2.133 1.00 24.52 208 VAL A N 1
ATOM 1730 C CA . VAL A 1 208 ? 15.543 11.626 -2.000 1.00 24.52 208 VAL A CA 1
ATOM 1731 C C . VAL A 1 208 ? 16.227 12.160 -3.261 1.00 24.52 208 VAL A C 1
ATOM 1733 O O . VAL A 1 208 ? 16.347 11.454 -4.259 1.00 24.52 208 VAL A O 1
ATOM 1736 N N . HIS A 1 209 ? 16.610 13.437 -3.245 1.00 23.02 209 HIS A N 1
ATOM 1737 C CA . HIS A 1 209 ? 17.666 13.931 -4.113 1.00 23.02 209 HIS A CA 1
ATOM 1738 C C . HIS A 1 209 ? 18.950 13.280 -3.620 1.00 23.02 209 HIS A C 1
ATOM 1740 O O . HIS A 1 209 ? 19.419 13.577 -2.521 1.00 23.02 209 HIS A O 1
ATOM 1746 N N . LYS A 1 210 ? 19.498 12.355 -4.403 1.00 24.58 210 LYS A N 1
ATOM 1747 C CA . LYS A 1 210 ? 20.902 12.012 -4.227 1.00 24.58 210 LYS A CA 1
ATOM 1748 C C . LYS A 1 210 ? 21.714 13.116 -4.899 1.00 24.58 210 LYS A C 1
ATOM 1750 O O . LYS A 1 210 ? 21.497 13.381 -6.080 1.00 24.58 210 LYS A O 1
ATOM 1755 N N . GLN A 1 211 ? 22.535 13.780 -4.085 1.00 25.67 211 GLN A N 1
ATOM 1756 C CA . GLN A 1 211 ? 23.639 14.636 -4.519 1.00 25.67 211 GLN A CA 1
ATOM 1757 C C . GLN A 1 211 ? 24.585 13.865 -5.440 1.00 25.67 211 GLN A C 1
ATOM 1759 O O . GLN A 1 211 ? 24.727 12.635 -5.225 1.00 25.67 211 GLN A O 1
#

pLDDT: mean 76.39, std 15.75, range [23.02, 96.75]

Organism: NCBI:txid2502784